Protein AF-0000000075754108 (afdb_homodimer)

Nearest PDB structures (foldseek):
  1egw-assembly1_B  TM=8.882E-01  e=2.138E-02  Homo sapiens
  7nb0-assembly2_B  TM=9.267E-01  e=3.651E-02  Arabidopsis thaliana
  5f28-assembly2_D  TM=7.816E-01  e=4.173E-02  Mus musculus
  5f28-assembly1_B  TM=7.655E-01  e=3.903E-02  Mus musculus
  1n6j-assembly1_A  TM=7.676E-01  e=5.100E-02  Homo sapiens

Sequence (246 aa):
MAPVESPIKQEQLRKRRIKQEQLRKRRNNLLRRHNDFWRLYSIKSWVVMEMPNGRLYTYYSHPDVAVPTKQEIAQRPQPAVHKSPPDYGPHESANEAIPKLPAITVLGRCNELWSTLSHYITRMAPVESPIKQEQLRKRRIKQEQLRKRRNNLLRRHNDFWRLYSIKSWVVMEMPNGRLYTYYSHPDVAVPTKQEIAQRPQPAVHKSPPDYGPHESANEAIPKLPAITVLGRCNELWSTLSHYITR

Secondary structure (DSSP, 8-state):
------HHHHHHHHHHHHHHHHHHHHHHHHHHHHHHHHHHH--EEEEEEE-TTS-EEEEESSTTSPPPPHHHHHTSSSPPEEE-GGGG-TTGGGSS------------TTHHHHHHHHHHHT-/------HHHHHHHHHHHHHHHHHHHHHHHHHHHHHHHHHHH--EEEEEEE-TTS-EEEEESSTTSPPPPHHHHHTSSSPPEEE-GGGG-SSGGGSS------------TTHHHHHHHHHHHT-

Radius of gyration: 25.97 Å; Cα contacts (8 Å, |Δi|>4): 214; chains: 2; bounding box: 55×81×64 Å

pLDDT: mean 75.97, std 25.1, range [29.39, 97.75]

Solvent-accessible surface area (backbone atoms only — not comparable to full-atom values): 14472 Å² total; per-residue (Å²): 127,79,80,76,69,52,67,66,58,50,50,53,50,50,54,51,51,51,52,48,50,50,50,50,51,51,50,51,50,53,55,47,49,50,45,46,38,28,74,74,62,53,24,42,37,36,38,42,34,33,41,76,87,61,41,34,39,36,38,27,63,49,78,87,55,77,75,78,46,74,67,58,47,68,65,40,92,53,73,53,47,80,43,41,58,82,77,57,49,85,68,70,57,59,79,69,60,67,71,65,73,73,72,79,71,78,71,69,74,58,54,64,64,51,51,55,55,53,56,61,69,74,102,126,80,77,77,68,51,68,66,58,52,50,53,50,50,54,51,51,52,53,49,50,50,50,50,51,51,51,50,50,54,54,48,48,50,46,45,39,28,75,75,59,52,25,42,38,37,37,42,33,33,40,76,86,63,41,34,40,36,38,24,63,50,77,88,55,77,75,78,45,74,66,58,47,69,65,38,93,52,73,54,47,80,43,42,59,82,77,55,51,90,65,73,62,56,80,70,61,65,70,64,73,72,73,78,69,78,70,68,73,60,54,62,66,52,49,56,54,52,56,61,70,73,101

Foldseek 3Di:
DPPPPDPVVVVVVVVVVVVVVVVVVVVVVVLVVQLVCCVPPVDWDWDWDADPVGDIDIDTNDPVDDDDDPVNQPPDPDHDDDDDPVVVPPPPVPPVCPPDPPPPPPPPPVPPVVVVVVVVVVD/DPPDPDPVVVVVVVVVVVVVVVVVVVVVVVLVVQLCCCVPPVDWDWDWDADPVGDIDIDTNDVVDDDDDPVNQPPDPDHDDDDDPVVVPPPPVPDVCPPPPPPPPPPPPVPPVVVVVVVVVVD

Structure (mmCIF, N/CA/C/O backbone):
data_AF-0000000075754108-model_v1
#
loop_
_entity.id
_entity.type
_entity.pdbx_description
1 polymer 'Pc13g00260 protein'
#
loop_
_atom_site.group_PDB
_atom_site.id
_atom_site.type_symbol
_atom_site.label_atom_id
_atom_site.label_alt_id
_atom_site.label_comp_id
_atom_site.label_asym_id
_atom_site.label_entity_id
_atom_site.label_seq_id
_atom_site.pdbx_PDB_ins_code
_atom_site.Cartn_x
_atom_site.Cartn_y
_atom_site.Cartn_z
_atom_site.occupancy
_atom_site.B_iso_or_equiv
_atom_site.auth_seq_id
_atom_site.auth_comp_id
_atom_site.auth_asym_id
_atom_site.auth_atom_id
_atom_site.pdbx_PDB_model_num
ATOM 1 N N . MET A 1 1 ? -4.508 33.562 32.969 1 50.34 1 MET A N 1
ATOM 2 C CA . MET A 1 1 ? -5.629 32.875 32.344 1 50.34 1 MET A CA 1
ATOM 3 C C . MET A 1 1 ? -5.367 32.625 30.844 1 50.34 1 MET A C 1
ATOM 5 O O . MET A 1 1 ? -5.078 33.562 30.109 1 50.34 1 MET A O 1
ATOM 9 N N . ALA A 1 2 ? -4.934 31.406 30.422 1 64.19 2 ALA A N 1
ATOM 10 C CA . ALA A 1 2 ? -4.586 31.219 29.016 1 64.19 2 ALA A CA 1
ATOM 11 C C . ALA A 1 2 ? -5.707 31.703 28.109 1 64.19 2 ALA A C 1
ATOM 13 O O . ALA A 1 2 ? -6.887 31.609 28.453 1 64.19 2 ALA A O 1
ATOM 14 N N . PRO A 1 3 ? -5.504 32.656 27.312 1 64.56 3 PRO A N 1
ATOM 15 C CA . PRO A 1 3 ? -6.578 33.219 26.5 1 64.56 3 PRO A CA 1
ATOM 16 C C . PRO A 1 3 ? -7.438 32.125 25.844 1 64.56 3 PRO A C 1
ATOM 18 O O . PRO A 1 3 ? -6.918 31.094 25.406 1 64.56 3 PRO A O 1
ATOM 21 N N . VAL A 1 4 ? -8.664 32.062 26.312 1 70.88 4 VAL A N 1
ATOM 22 C CA . VAL A 1 4 ? -9.688 31.156 25.797 1 70.88 4 VAL A CA 1
ATOM 23 C C . VAL A 1 4 ? -9.805 31.312 24.281 1 70.88 4 VAL A C 1
ATOM 25 O O . VAL A 1 4 ? -10.039 32.406 23.781 1 70.88 4 VAL A O 1
ATOM 28 N N . GLU A 1 5 ? -9.188 30.562 23.484 1 76.5 5 GLU A N 1
ATOM 29 C CA . GLU A 1 5 ? -9.289 30.594 22.031 1 76.5 5 GLU A CA 1
ATOM 30 C C . GLU A 1 5 ? -10.734 30.766 21.578 1 76.5 5 GLU A C 1
ATOM 32 O O . GLU A 1 5 ? -11.664 30.281 22.234 1 76.5 5 GLU A O 1
ATOM 37 N N . SER A 1 6 ? -10.914 31.672 20.766 1 87.31 6 SER A N 1
ATOM 38 C CA . SER A 1 6 ? -12.242 31.891 20.219 1 87.31 6 SER A CA 1
ATOM 39 C C . SER A 1 6 ? -12.891 30.578 19.797 1 87.31 6 SER A C 1
ATOM 41 O O . SER A 1 6 ? -12.195 29.609 19.469 1 87.31 6 SER A O 1
ATOM 43 N N . PRO A 1 7 ? -14.102 30.438 19.953 1 88.5 7 PRO A N 1
ATOM 44 C CA . PRO A 1 7 ? -14.836 29.234 19.547 1 88.5 7 PRO A CA 1
ATOM 45 C C . PRO A 1 7 ? -14.547 28.828 18.109 1 88.5 7 PRO A C 1
ATOM 47 O O . PRO A 1 7 ? -14.469 27.625 17.812 1 88.5 7 PRO A O 1
ATOM 50 N N . ILE A 1 8 ? -14.43 29.859 17.266 1 89.75 8 ILE A N 1
ATOM 51 C CA . ILE A 1 8 ? -14.148 29.578 15.859 1 89.75 8 ILE A CA 1
ATOM 52 C C . ILE A 1 8 ? -12.789 28.891 15.734 1 89.75 8 ILE A C 1
ATOM 54 O O . ILE A 1 8 ? -12.656 27.906 15 1 89.75 8 ILE A O 1
ATOM 58 N N . LYS A 1 9 ? -11.859 29.422 16.375 1 89 9 LYS A N 1
ATOM 59 C CA . LYS A 1 9 ? -10.523 28.844 16.328 1 89 9 LYS A CA 1
ATOM 60 C C . LYS A 1 9 ? -10.516 27.422 16.891 1 89 9 LYS A C 1
ATOM 62 O O . LYS A 1 9 ? -9.852 26.531 16.359 1 89 9 LYS A O 1
ATOM 67 N N . GLN A 1 10 ? -11.281 27.219 17.953 1 90.19 10 GLN A N 1
ATOM 68 C CA . GLN A 1 10 ? -11.383 25.906 18.562 1 90.19 10 GLN A CA 1
ATOM 69 C C . GLN A 1 10 ? -11.969 24.875 17.594 1 90.19 10 GLN A C 1
ATOM 71 O O . GLN A 1 10 ? -11.492 23.75 17.516 1 90.19 10 GLN A O 1
ATOM 76 N N . GLU A 1 11 ? -12.945 25.359 16.891 1 91.25 11 GLU A N 1
ATOM 77 C CA . GLU A 1 11 ? -13.594 24.484 15.922 1 91.25 11 GLU A CA 1
ATOM 78 C C . GLU A 1 11 ? -12.648 24.141 14.773 1 91.25 11 GLU A C 1
ATOM 80 O O . GLU A 1 11 ? -12.609 22.984 14.32 1 91.25 11 GLU A O 1
ATOM 85 N N . GLN A 1 12 ? -11.867 25.062 14.336 1 89.88 12 GLN A N 1
ATOM 86 C CA . GLN A 1 12 ? -10.891 24.828 13.281 1 89.88 12 GLN A CA 1
ATOM 87 C C . GLN A 1 12 ? -9.844 23.812 13.719 1 89.88 12 GLN A C 1
ATOM 89 O O . GLN A 1 12 ? -9.469 22.922 12.938 1 89.88 12 GLN A O 1
ATOM 94 N N . LEU A 1 13 ? -9.539 23.922 14.922 1 90 13 LEU A N 1
ATOM 95 C CA . LEU A 1 13 ? -8.547 23 15.461 1 90 13 LEU A CA 1
ATOM 96 C C . LEU A 1 13 ? -9.109 21.578 15.562 1 90 13 LEU A C 1
ATOM 98 O O . LEU A 1 13 ? -8.414 20.609 15.273 1 90 13 LEU A O 1
ATOM 102 N N . ARG A 1 14 ? -10.258 21.547 15.938 1 91.25 14 ARG A N 1
ATOM 103 C CA . ARG A 1 14 ? -10.914 20.25 16.047 1 91.25 14 ARG A CA 1
ATOM 104 C C . ARG A 1 14 ? -11.016 19.562 14.695 1 91.25 14 ARG A C 1
ATOM 106 O O . ARG A 1 14 ? -10.711 18.375 14.578 1 91.25 14 ARG A O 1
ATOM 113 N N . LYS A 1 15 ? -11.43 20.25 13.703 1 91.06 15 LYS A N 1
ATOM 114 C CA . LYS A 1 15 ? -11.555 19.703 12.352 1 91.06 15 LYS A CA 1
ATOM 115 C C . LYS A 1 15 ? -10.203 19.219 11.828 1 91.06 15 LYS A C 1
ATOM 117 O O . LYS A 1 15 ? -10.117 18.172 11.203 1 91.06 15 LYS A O 1
ATOM 122 N N . ARG A 1 16 ? -9.273 20 12.109 1 89.69 16 ARG A N 1
ATOM 123 C CA . ARG A 1 16 ? -7.922 19.625 11.695 1 89.69 16 ARG A CA 1
ATOM 124 C C . ARG A 1 16 ? -7.488 18.328 12.367 1 89.69 16 ARG A C 1
ATOM 126 O O . ARG A 1 16 ? -6.891 17.453 11.727 1 89.69 16 ARG A O 1
ATOM 133 N N . ARG A 1 17 ? -7.793 18.172 13.57 1 91.25 17 ARG A N 1
ATOM 134 C CA . ARG A 1 17 ? -7.43 16.969 14.312 1 91.25 17 ARG A CA 1
ATOM 135 C C . ARG A 1 17 ? -8.148 15.742 13.758 1 91.25 17 ARG A C 1
ATOM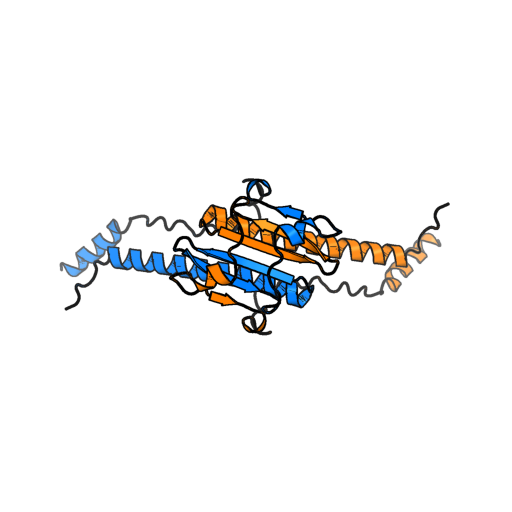 137 O O . ARG A 1 17 ? -7.555 14.672 13.625 1 91.25 17 ARG A O 1
ATOM 144 N N . ILE A 1 18 ? -9.328 15.93 13.398 1 90.69 18 ILE A N 1
ATOM 145 C CA . ILE A 1 18 ? -10.125 14.836 12.852 1 90.69 18 ILE A CA 1
ATOM 146 C C . ILE A 1 18 ? -9.523 14.383 11.523 1 90.69 18 ILE A C 1
ATOM 148 O O . ILE A 1 18 ? -9.359 13.18 11.289 1 90.69 18 ILE A O 1
ATOM 152 N N . LYS A 1 19 ? -9.18 15.328 10.719 1 89.38 19 LYS A N 1
ATOM 153 C CA . LYS A 1 19 ? -8.609 15.008 9.414 1 89.38 19 LYS A CA 1
ATOM 154 C C . LYS A 1 19 ? -7.273 14.281 9.562 1 89.38 19 LYS A C 1
ATOM 156 O O . LYS A 1 19 ? -7 13.32 8.836 1 89.38 19 LYS A O 1
ATOM 161 N N . GLN A 1 20 ? -6.582 14.688 10.453 1 90.88 20 GLN A N 1
ATOM 162 C CA . GLN A 1 20 ? -5.281 14.078 10.695 1 90.88 20 GLN A CA 1
ATOM 163 C C . GLN A 1 20 ? -5.434 12.641 11.188 1 90.88 20 GLN A C 1
ATOM 165 O O . GLN A 1 20 ? -4.688 11.75 10.766 1 90.88 20 GLN A O 1
ATOM 170 N N . GLU A 1 21 ? -6.391 12.492 12.023 1 92.88 21 GLU A N 1
ATOM 171 C CA . GLU A 1 21 ? -6.641 11.148 12.547 1 92.88 21 GLU A CA 1
ATOM 172 C C . GLU A 1 21 ? -7.121 10.211 11.445 1 92.88 21 GLU A C 1
ATOM 174 O O . GLU A 1 21 ? -6.727 9.039 11.398 1 92.88 21 GLU A O 1
ATOM 179 N N . GLN A 1 22 ? -7.902 10.719 10.594 1 92.31 22 GLN A N 1
ATOM 180 C CA . GLN A 1 22 ? -8.375 9.914 9.477 1 92.31 22 GLN A CA 1
ATOM 181 C C . GLN A 1 22 ? -7.227 9.516 8.555 1 92.31 22 GLN A C 1
ATOM 183 O O . GLN A 1 22 ? -7.152 8.367 8.117 1 92.31 22 GLN A O 1
ATOM 188 N N . LEU A 1 23 ? -6.402 10.453 8.297 1 94.25 23 LEU A N 1
ATOM 189 C CA . LEU A 1 23 ? -5.25 10.164 7.453 1 94.25 23 LEU A CA 1
ATOM 190 C C . LEU A 1 23 ? -4.336 9.133 8.102 1 94.25 23 LEU A C 1
ATOM 192 O O . LEU A 1 23 ? -3.824 8.242 7.434 1 94.25 23 LEU A O 1
ATOM 196 N N . ARG A 1 24 ? -4.207 9.258 9.383 1 93.75 24 ARG A N 1
ATOM 197 C CA . ARG A 1 24 ? -3.396 8.305 10.125 1 93.75 24 ARG A CA 1
ATOM 198 C C . ARG A 1 24 ? -3.971 6.895 10.016 1 93.75 24 ARG A C 1
ATOM 200 O O . ARG A 1 24 ? -3.232 5.934 9.797 1 93.75 24 ARG A O 1
ATOM 207 N N . LYS A 1 25 ? -5.219 6.824 10.148 1 94 25 LYS A N 1
ATOM 208 C CA . LYS A 1 25 ? -5.887 5.531 10.055 1 94 25 LYS A CA 1
ATOM 209 C C . LYS A 1 25 ? -5.75 4.941 8.656 1 94 25 LYS A C 1
ATOM 211 O O . LYS A 1 25 ? -5.477 3.748 8.5 1 94 25 LYS A O 1
ATOM 216 N N . ARG A 1 26 ? -5.883 5.781 7.68 1 94.5 26 ARG A N 1
ATOM 217 C CA . ARG A 1 26 ? -5.762 5.336 6.297 1 94.5 26 ARG A CA 1
ATOM 218 C C . ARG A 1 26 ? -4.348 4.844 6.004 1 94.5 26 ARG A C 1
ATOM 220 O O . ARG A 1 26 ? -4.168 3.814 5.344 1 94.5 26 ARG A O 1
ATOM 227 N N . ARG A 1 27 ? -3.428 5.543 6.453 1 95.75 27 ARG A N 1
ATOM 228 C CA . ARG A 1 27 ? -2.033 5.148 6.27 1 95.75 27 ARG A CA 1
ATOM 229 C C . ARG A 1 27 ? -1.751 3.812 6.941 1 95.75 27 ARG A C 1
ATOM 231 O O . ARG A 1 27 ? -1.146 2.922 6.34 1 95.75 27 ARG A O 1
ATOM 238 N N . ASN A 1 28 ? -2.205 3.682 8.172 1 94.44 28 ASN A N 1
ATOM 239 C CA . ASN A 1 28 ? -1.994 2.436 8.898 1 94.44 28 ASN A CA 1
ATOM 240 C C . ASN A 1 28 ? -2.633 1.25 8.18 1 94.44 28 ASN A C 1
ATOM 242 O O . ASN A 1 28 ? -2.055 0.163 8.133 1 94.44 28 ASN A O 1
ATOM 246 N N . ASN A 1 29 ? -3.812 1.537 7.664 1 94.31 29 ASN A N 1
ATOM 247 C CA . ASN A 1 29 ? -4.492 0.479 6.922 1 94.31 29 ASN A CA 1
ATOM 248 C C . ASN A 1 29 ? -3.713 0.083 5.672 1 94.31 29 ASN A C 1
ATOM 250 O O . ASN A 1 29 ? -3.627 -1.1 5.336 1 94.31 29 ASN A O 1
ATOM 254 N N . LEU A 1 30 ? -3.203 1.028 5.035 1 97.19 30 LEU A N 1
ATOM 255 C CA . LEU A 1 30 ? -2.404 0.771 3.844 1 97.19 30 LEU A CA 1
ATOM 256 C C . LEU A 1 30 ? -1.206 -0.114 4.172 1 97.19 30 LEU A C 1
ATOM 258 O O . LEU A 1 30 ? -0.962 -1.113 3.492 1 97.19 30 LEU A O 1
ATOM 262 N N . LEU A 1 31 ? -0.493 0.217 5.211 1 97.38 31 LEU A N 1
ATOM 263 C CA . LEU A 1 31 ? 0.688 -0.546 5.598 1 97.38 31 LEU A CA 1
ATOM 264 C C . LEU A 1 31 ? 0.298 -1.933 6.098 1 97.38 31 LEU A C 1
ATOM 266 O O . LEU A 1 31 ? 1.017 -2.906 5.863 1 97.38 31 LEU A O 1
ATOM 270 N N . ARG A 1 32 ? -0.842 -1.97 6.758 1 96.19 32 ARG A N 1
ATOM 271 C CA . ARG A 1 32 ? -1.353 -3.27 7.176 1 96.19 32 ARG A CA 1
ATOM 272 C C . ARG A 1 32 ? -1.605 -4.172 5.973 1 96.19 32 ARG A C 1
ATOM 274 O O . ARG A 1 32 ? -1.368 -5.383 6.039 1 96.19 32 ARG A O 1
ATOM 281 N N . ARG A 1 33 ? -2.066 -3.619 4.918 1 96.44 33 ARG A N 1
ATOM 282 C CA . ARG A 1 33 ? -2.324 -4.406 3.717 1 96.44 33 ARG A CA 1
ATOM 283 C C . ARG A 1 33 ? -1.03 -4.988 3.154 1 96.44 33 ARG A C 1
ATOM 285 O O . ARG A 1 33 ? -1.011 -6.125 2.676 1 96.44 33 ARG A O 1
ATOM 292 N N . HIS A 1 34 ? -0.018 -4.234 3.219 1 97.75 34 HIS A N 1
ATOM 293 C CA . HIS A 1 34 ? 1.276 -4.793 2.846 1 97.75 34 HIS A CA 1
ATOM 294 C C . HIS A 1 34 ? 1.635 -5.984 3.729 1 97.75 34 HIS A C 1
ATOM 296 O O . HIS A 1 34 ? 2.156 -6.988 3.24 1 97.75 34 HIS A O 1
ATOM 302 N N . ASN A 1 35 ? 1.361 -5.816 5.012 1 96.25 35 ASN A N 1
ATOM 303 C CA . ASN A 1 35 ? 1.633 -6.922 5.922 1 96.25 35 ASN A CA 1
ATOM 304 C C . ASN A 1 35 ? 0.791 -8.148 5.586 1 96.25 35 ASN A C 1
ATOM 306 O O . ASN A 1 35 ? 1.259 -9.281 5.711 1 96.25 35 ASN A O 1
ATOM 310 N N . ASP A 1 36 ? -0.416 -7.938 5.172 1 94.44 36 ASP A N 1
ATOM 311 C CA . ASP A 1 36 ? -1.277 -9.039 4.746 1 94.44 36 ASP A CA 1
ATOM 312 C C . ASP A 1 36 ? -0.691 -9.758 3.533 1 94.44 36 ASP A C 1
ATOM 314 O O . ASP A 1 36 ? -0.734 -10.984 3.455 1 94.44 36 ASP A O 1
ATOM 318 N N . PHE A 1 37 ? -0.208 -9.023 2.627 1 96.12 37 PHE A N 1
ATOM 319 C CA . PHE A 1 37 ? 0.431 -9.617 1.461 1 96.12 37 PHE A CA 1
ATOM 320 C C . PHE A 1 37 ? 1.606 -10.492 1.877 1 96.12 37 PHE A C 1
ATOM 322 O O . PHE A 1 37 ? 1.817 -11.57 1.311 1 96.12 37 PHE A O 1
ATOM 329 N N . TRP A 1 38 ? 2.338 -10.016 2.791 1 95.06 38 TRP A N 1
ATOM 330 C CA . TRP A 1 38 ? 3.455 -10.789 3.316 1 95.06 38 TRP A CA 1
ATOM 331 C C . TRP A 1 38 ? 2.963 -12.062 4 1 95.06 38 TRP A C 1
ATOM 333 O O . TRP A 1 38 ? 3.391 -13.164 3.652 1 95.06 38 TRP A O 1
ATOM 343 N N . ARG A 1 39 ? 2.053 -11.945 4.855 1 92.19 39 ARG A N 1
ATOM 344 C CA . ARG A 1 39 ? 1.597 -13.047 5.699 1 92.19 39 ARG A CA 1
ATOM 345 C C . ARG A 1 39 ? 0.854 -14.094 4.879 1 92.19 39 ARG A C 1
ATOM 347 O O . ARG A 1 39 ? 1.026 -15.297 5.098 1 92.19 39 ARG A O 1
ATOM 354 N N . LEU A 1 40 ? 0.069 -13.602 3.967 1 91.19 40 LEU A N 1
ATOM 355 C CA . LEU A 1 40 ? -0.847 -14.508 3.273 1 91.19 40 LEU A CA 1
ATOM 356 C C . LEU A 1 40 ? -0.211 -15.055 1.999 1 91.19 40 LEU A C 1
ATOM 358 O O . LEU A 1 40 ? -0.516 -16.172 1.579 1 91.19 40 LEU A O 1
ATOM 362 N N . TYR A 1 41 ? 0.71 -14.305 1.398 1 93.5 41 TYR A N 1
ATOM 363 C CA . TYR A 1 41 ? 1.157 -14.68 0.063 1 93.5 41 TYR A CA 1
ATOM 364 C C . TYR A 1 41 ? 2.68 -14.688 -0.021 1 93.5 41 TYR A C 1
ATOM 366 O O . TYR A 1 41 ? 3.246 -14.914 -1.093 1 93.5 41 TYR A O 1
ATOM 374 N N . SER A 1 42 ? 3.295 -14.391 1.042 1 94.19 42 SER A N 1
ATOM 375 C CA . SER A 1 42 ? 4.754 -14.352 1.081 1 94.19 42 SER A CA 1
ATOM 376 C C . SER A 1 42 ? 5.309 -13.336 0.094 1 94.19 42 SER A C 1
ATOM 378 O O . SER A 1 42 ? 6.344 -13.57 -0.533 1 94.19 42 SER A O 1
ATOM 380 N N . ILE A 1 43 ? 4.602 -12.336 -0.103 1 95.88 43 ILE A N 1
ATOM 381 C CA . ILE A 1 43 ? 5.062 -11.227 -0.931 1 95.88 43 ILE A CA 1
ATOM 382 C C . ILE A 1 43 ? 5.824 -10.227 -0.069 1 95.88 43 ILE A C 1
ATOM 384 O O . ILE A 1 43 ? 5.258 -9.633 0.853 1 95.88 43 ILE A O 1
ATOM 388 N N . LYS A 1 44 ? 7.074 -10.039 -0.352 1 95.81 44 LYS A N 1
ATOM 389 C CA . LYS A 1 44 ? 7.871 -9.062 0.378 1 95.81 44 LYS A CA 1
ATOM 390 C C . LYS A 1 44 ? 7.559 -7.641 -0.084 1 95.81 44 LYS A C 1
ATOM 392 O O . LYS A 1 44 ? 7.32 -7.41 -1.271 1 95.81 44 LYS A O 1
ATOM 397 N N . SER A 1 45 ? 7.559 -6.797 0.851 1 97.19 45 SER A N 1
ATOM 398 C CA . SER A 1 45 ? 7.309 -5.402 0.509 1 97.19 45 SER A CA 1
ATOM 399 C C . SER A 1 45 ? 8.281 -4.473 1.233 1 97.19 45 SER A C 1
ATOM 401 O O . SER A 1 45 ? 8.609 -4.695 2.402 1 97.19 45 SER A O 1
ATOM 403 N N . TRP A 1 46 ? 8.781 -3.52 0.551 1 96.69 46 TRP A N 1
ATOM 404 C CA . TRP A 1 46 ? 9.492 -2.355 1.067 1 96.69 46 TRP A CA 1
ATOM 405 C C . TRP A 1 46 ? 8.75 -1.068 0.723 1 96.69 46 TRP A C 1
ATOM 407 O O . TRP A 1 46 ? 8.555 -0.754 -0.453 1 96.69 46 TRP A O 1
ATOM 417 N N . VAL A 1 47 ? 8.344 -0.361 1.753 1 97.62 47 VAL A N 1
ATOM 418 C CA . VAL A 1 47 ? 7.547 0.844 1.545 1 97.62 47 VAL A CA 1
ATOM 419 C C . VAL A 1 47 ? 8.188 2.02 2.277 1 97.62 47 VAL A C 1
ATOM 421 O O . VAL A 1 47 ? 8.57 1.9 3.443 1 97.62 47 VAL A O 1
ATOM 424 N N . VAL A 1 48 ? 8.406 3.084 1.604 1 96.62 48 VAL A N 1
ATOM 425 C CA . VAL A 1 48 ? 8.758 4.371 2.19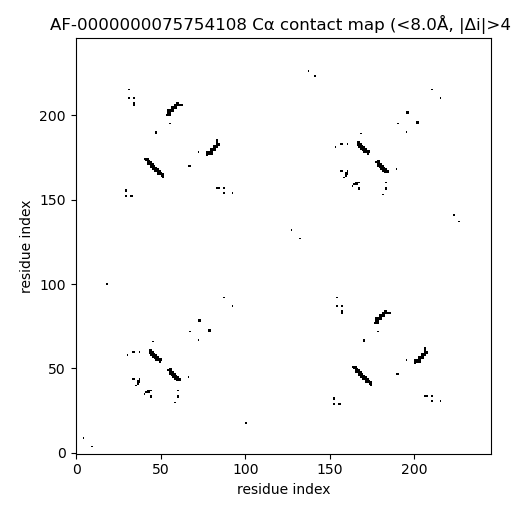7 1 96.62 48 VAL A CA 1
ATOM 426 C C . VAL A 1 48 ? 7.727 5.422 1.801 1 96.62 48 VAL A C 1
ATOM 428 O O . VAL A 1 48 ? 7.418 5.586 0.617 1 96.62 48 VAL A O 1
ATOM 431 N N . MET A 1 49 ? 7.125 6.012 2.738 1 97.31 49 MET A N 1
ATOM 432 C CA . MET A 1 49 ? 6.184 7.102 2.525 1 97.31 49 MET A CA 1
ATOM 433 C C . MET A 1 49 ? 6.688 8.391 3.164 1 97.31 49 MET A C 1
ATOM 435 O O . MET A 1 49 ? 7.16 8.383 4.305 1 97.31 49 MET A O 1
ATOM 439 N N . GLU A 1 50 ? 6.625 9.445 2.457 1 96.06 50 GLU A N 1
ATOM 440 C CA . GLU A 1 50 ? 7.023 10.75 2.969 1 96.06 50 GLU A CA 1
ATOM 441 C C . GLU A 1 50 ? 5.828 11.703 3.037 1 96.06 50 GLU A C 1
ATOM 443 O O . GLU A 1 50 ? 5.238 12.039 2.01 1 96.06 50 GLU A O 1
ATOM 448 N N . MET A 1 51 ? 5.523 12.047 4.262 1 94.94 51 MET A N 1
ATOM 449 C CA . MET A 1 51 ? 4.438 13 4.484 1 94.94 51 MET A CA 1
ATOM 450 C C . MET A 1 51 ? 4.832 14.391 4 1 94.94 51 MET A C 1
ATOM 452 O O . MET A 1 51 ? 6.016 14.688 3.842 1 94.94 51 MET A O 1
ATOM 456 N N . PRO A 1 52 ? 3.811 15.258 3.811 1 91.5 52 PRO A N 1
ATOM 457 C CA . PRO A 1 52 ? 4.121 16.609 3.371 1 91.5 52 PRO A CA 1
ATOM 458 C C . PRO A 1 52 ? 5.027 17.359 4.352 1 91.5 52 PRO A C 1
ATOM 460 O O . PRO A 1 52 ? 5.801 18.234 3.945 1 91.5 52 PRO A O 1
ATOM 463 N N . ASN A 1 53 ? 4.926 17.031 5.598 1 88.94 53 ASN A N 1
ATOM 464 C CA . ASN A 1 53 ? 5.75 17.703 6.594 1 88.94 53 ASN A CA 1
ATOM 465 C C . ASN A 1 53 ? 7.152 17.094 6.66 1 88.94 53 ASN A C 1
ATOM 467 O O . ASN A 1 53 ? 7.953 17.469 7.52 1 88.94 53 ASN A O 1
ATOM 471 N N . GLY A 1 54 ? 7.402 16.109 5.84 1 91 54 GLY A N 1
ATOM 472 C CA . GLY A 1 54 ? 8.75 15.57 5.746 1 91 54 GLY A CA 1
ATOM 473 C C . GLY A 1 54 ? 8.938 14.305 6.559 1 91 54 GLY A C 1
ATOM 474 O O . GLY A 1 54 ? 9.945 13.609 6.41 1 91 54 GLY A O 1
ATOM 475 N N . ARG A 1 55 ? 8.016 13.992 7.426 1 93.38 55 ARG A N 1
ATOM 476 C CA . ARG A 1 55 ? 8.141 12.781 8.227 1 93.38 55 ARG A CA 1
ATOM 477 C C . ARG A 1 55 ? 8.047 11.531 7.352 1 93.38 55 ARG A C 1
ATOM 479 O O . ARG A 1 55 ? 7.219 11.461 6.441 1 93.38 55 ARG A O 1
ATOM 486 N N . LEU A 1 56 ? 8.914 10.602 7.727 1 96.25 56 LEU A N 1
ATOM 487 C CA . LEU A 1 56 ? 8.953 9.375 6.938 1 96.25 56 LEU A CA 1
ATOM 488 C C . LEU A 1 56 ? 8.305 8.219 7.691 1 96.25 56 LEU A C 1
ATOM 490 O O . LEU A 1 56 ? 8.469 8.094 8.906 1 96.25 56 LEU A O 1
ATOM 494 N N . TYR A 1 57 ? 7.527 7.43 7.008 1 96.88 57 TYR A N 1
ATOM 495 C CA . TYR A 1 57 ? 7.02 6.141 7.457 1 96.88 57 TYR A CA 1
ATOM 496 C C . TYR A 1 57 ? 7.547 5.012 6.578 1 96.88 57 TYR A C 1
ATOM 498 O O . 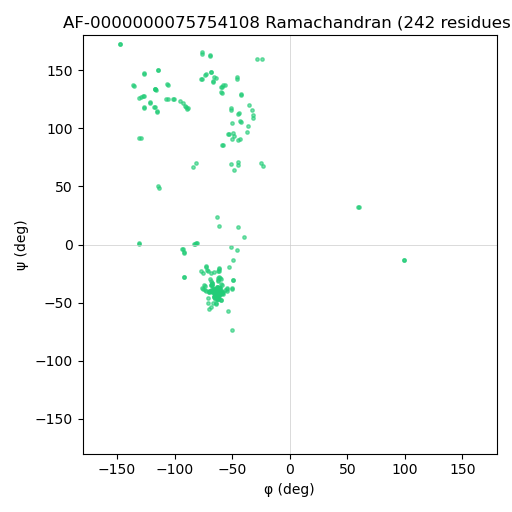TYR A 1 57 ? 7.57 5.129 5.352 1 96.88 57 TYR A O 1
ATOM 506 N N . THR A 1 58 ? 8.016 3.963 7.203 1 96.44 58 THR A N 1
ATOM 507 C CA . THR A 1 58 ? 8.492 2.826 6.426 1 96.44 58 THR A CA 1
ATOM 508 C C . THR A 1 58 ? 7.809 1.537 6.871 1 96.44 58 THR A C 1
ATOM 510 O O . THR A 1 58 ? 7.371 1.426 8.016 1 96.44 58 THR A O 1
ATOM 513 N N . TYR A 1 59 ? 7.633 0.679 5.961 1 97.19 59 TYR A N 1
ATOM 514 C CA . TYR A 1 59 ? 7.273 -0.708 6.238 1 97.19 59 TYR A CA 1
ATOM 515 C C . TYR A 1 59 ? 8.18 -1.667 5.477 1 97.19 59 TYR A C 1
ATOM 517 O O . TYR A 1 59 ? 8.328 -1.558 4.258 1 97.19 59 TYR A O 1
ATOM 525 N N . TYR A 1 60 ? 8.781 -2.586 6.227 1 95.88 60 TYR A N 1
ATOM 526 C CA . TYR A 1 60 ? 9.586 -3.648 5.648 1 95.88 60 TYR A CA 1
ATOM 527 C C . TYR A 1 60 ? 9.125 -5.016 6.133 1 95.88 60 TYR A C 1
ATOM 529 O O . TYR A 1 60 ? 9.156 -5.301 7.332 1 95.88 60 TYR A O 1
ATOM 537 N N . SER A 1 61 ? 8.695 -5.816 5.211 1 94.69 61 SER A N 1
ATOM 538 C CA . SER A 1 61 ? 8.289 -7.168 5.586 1 94.69 61 SER A CA 1
ATOM 539 C C . SER A 1 61 ? 9.453 -7.957 6.176 1 94.69 61 SER A C 1
ATOM 541 O O . SER A 1 61 ? 9.242 -8.875 6.969 1 94.69 61 SER A O 1
ATOM 543 N N . HIS A 1 62 ? 10.664 -7.613 5.754 1 90 62 HIS A N 1
ATOM 544 C CA . HIS A 1 62 ? 11.914 -8.156 6.277 1 90 62 HIS A CA 1
ATOM 545 C C . HIS A 1 62 ? 12.898 -7.043 6.617 1 90 62 HIS A C 1
ATOM 547 O O . HIS A 1 62 ? 13.711 -6.648 5.777 1 90 62 HIS A O 1
ATOM 553 N N . PRO A 1 63 ? 12.836 -6.633 7.82 1 84.81 63 PRO A N 1
ATOM 554 C CA . PRO A 1 63 ? 13.586 -5.434 8.195 1 84.81 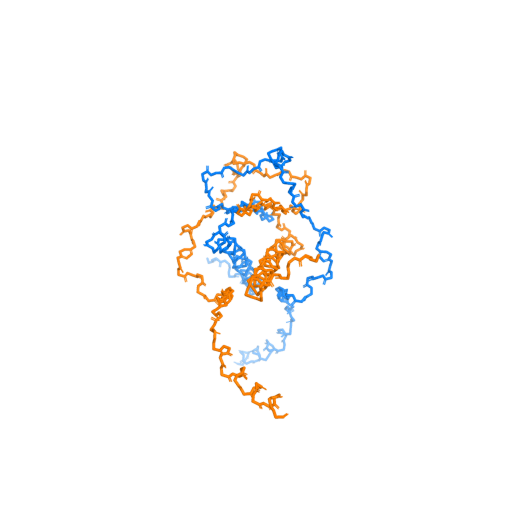63 PRO A CA 1
ATOM 555 C C . PRO A 1 63 ? 15.094 -5.602 8 1 84.81 63 PRO A C 1
ATOM 557 O O . PRO A 1 63 ? 15.82 -4.609 7.883 1 84.81 63 PRO A O 1
ATOM 560 N N . ASP A 1 64 ? 15.586 -6.77 7.938 1 84.94 64 ASP A N 1
ATOM 561 C CA . ASP A 1 64 ? 17.031 -6.988 7.844 1 84.94 64 ASP A CA 1
ATOM 562 C C . ASP A 1 64 ? 17.484 -7.082 6.387 1 84.94 64 ASP A C 1
ATOM 564 O O . ASP A 1 64 ? 18.672 -7.215 6.105 1 84.94 64 ASP A O 1
ATOM 568 N N . VAL A 1 65 ? 16.547 -7.109 5.535 1 85.31 65 VAL A N 1
ATOM 569 C CA . VAL A 1 65 ? 16.859 -7.172 4.109 1 85.31 65 VAL A CA 1
ATOM 570 C C . VAL A 1 65 ? 16.734 -5.781 3.494 1 85.31 65 VAL A C 1
ATOM 572 O O . VAL A 1 65 ? 15.703 -5.121 3.641 1 85.31 65 VAL A O 1
ATOM 575 N N . ALA A 1 66 ? 17.766 -5.34 2.869 1 83.69 66 ALA A N 1
ATOM 576 C CA . ALA A 1 66 ? 17.797 -4.004 2.273 1 83.69 66 ALA A CA 1
ATOM 577 C C . ALA A 1 66 ? 16.844 -3.916 1.085 1 83.69 66 ALA A C 1
ATOM 579 O O . ALA A 1 66 ? 16.594 -4.914 0.401 1 83.69 66 ALA A O 1
ATOM 580 N N . VAL A 1 67 ? 16.281 -2.719 0.876 1 86.94 67 VAL A N 1
ATOM 581 C CA . VAL A 1 67 ? 15.5 -2.453 -0.324 1 86.94 67 VAL A CA 1
ATOM 582 C C . VAL A 1 67 ? 16.359 -2.664 -1.564 1 86.94 67 VAL A C 1
ATOM 584 O O . VAL A 1 67 ? 17.5 -2.205 -1.617 1 86.94 67 VAL A O 1
ATOM 587 N N . PRO A 1 68 ? 15.859 -3.393 -2.467 1 87.69 68 PRO A N 1
ATOM 588 C CA . PRO A 1 68 ? 16.641 -3.508 -3.701 1 87.69 68 PRO A CA 1
ATOM 589 C C . PRO A 1 68 ? 16.891 -2.158 -4.371 1 87.69 68 PRO A C 1
ATOM 591 O O . PRO A 1 68 ? 15.977 -1.33 -4.453 1 87.69 68 PRO A O 1
ATOM 594 N N . THR A 1 69 ? 18.125 -1.968 -4.797 1 85.38 69 THR A N 1
ATOM 595 C CA . THR A 1 69 ? 18.469 -0.743 -5.508 1 85.38 69 THR A CA 1
ATOM 596 C C . THR A 1 69 ? 17.953 -0.788 -6.945 1 85.38 69 THR A C 1
ATOM 598 O O . THR A 1 69 ? 17.562 -1.848 -7.434 1 85.38 69 THR A O 1
ATOM 601 N N . LYS A 1 70 ? 17.922 0.429 -7.555 1 86.5 70 LYS A N 1
ATOM 602 C CA . LYS A 1 70 ? 17.516 0.49 -8.953 1 86.5 70 LYS A CA 1
ATOM 603 C C . LYS A 1 70 ? 18.359 -0.442 -9.812 1 86.5 70 LYS A C 1
ATOM 605 O O . LYS A 1 70 ? 17.844 -1.099 -10.719 1 86.5 70 LYS A O 1
ATOM 610 N N . GLN A 1 71 ? 19.625 -0.484 -9.523 1 87.5 71 GLN A N 1
ATOM 611 C CA . GLN A 1 71 ? 20.547 -1.33 -10.281 1 87.5 71 GLN A CA 1
ATOM 612 C C . GLN A 1 71 ? 20.234 -2.809 -10.078 1 87.5 71 GLN A C 1
ATOM 614 O O . GLN A 1 71 ? 20.203 -3.584 -11.031 1 87.5 71 GLN A O 1
ATOM 619 N N . GLU A 1 72 ? 20 -3.197 -8.805 1 88.81 72 GLU A N 1
ATOM 620 C CA . GLU A 1 72 ? 19.656 -4.582 -8.5 1 88.81 72 GLU A CA 1
ATOM 621 C C . GLU A 1 72 ? 18.359 -5 -9.18 1 88.81 72 GLU A C 1
ATOM 623 O O . GLU A 1 72 ? 18.25 -6.129 -9.672 1 88.81 72 GLU A O 1
ATOM 628 N N . ILE A 1 73 ? 17.438 -4.051 -9.227 1 91.62 73 ILE A N 1
ATOM 629 C CA . ILE A 1 73 ? 16.141 -4.305 -9.852 1 91.62 73 ILE A CA 1
ATOM 630 C C . ILE A 1 73 ? 16.312 -4.52 -11.352 1 91.62 73 ILE A C 1
ATOM 632 O O . ILE A 1 73 ? 15.734 -5.441 -11.93 1 91.62 73 ILE A O 1
ATOM 636 N N . ALA A 1 74 ? 17.156 -3.738 -11.914 1 90.88 74 ALA A N 1
ATOM 637 C CA . ALA A 1 74 ? 17.375 -3.797 -13.352 1 90.88 74 ALA A CA 1
ATOM 638 C C . ALA A 1 74 ? 18.109 -5.078 -13.742 1 90.88 74 ALA A C 1
ATOM 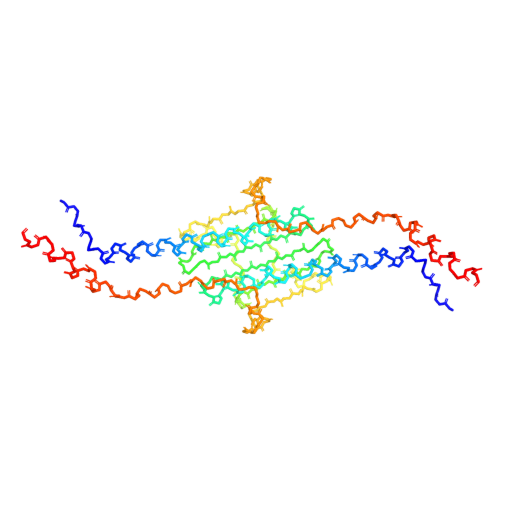640 O O . ALA A 1 74 ? 18.016 -5.531 -14.883 1 90.88 74 ALA A O 1
ATOM 641 N N . GLN A 1 75 ? 18.828 -5.691 -12.852 1 91.44 75 GLN A N 1
ATOM 642 C CA . GLN A 1 75 ? 19.656 -6.844 -13.148 1 91.44 75 GLN A CA 1
ATOM 643 C C . GLN A 1 75 ? 18.906 -8.148 -12.914 1 91.44 75 GLN A C 1
ATOM 645 O O . GLN A 1 75 ? 19.422 -9.234 -13.203 1 91.44 75 GLN A O 1
ATOM 650 N N . ARG A 1 76 ? 17.734 -8 -12.43 1 90.75 76 ARG A N 1
ATOM 651 C CA . ARG A 1 76 ? 16.953 -9.211 -12.18 1 90.75 76 ARG A CA 1
ATOM 652 C C . ARG A 1 76 ? 16.641 -9.945 -13.484 1 90.75 76 ARG A C 1
ATOM 654 O O . ARG A 1 76 ? 16.422 -9.305 -14.516 1 90.75 76 ARG A O 1
ATOM 661 N N . PRO A 1 77 ? 16.641 -11.273 -13.438 1 90.06 77 PRO A N 1
ATOM 662 C CA . PRO A 1 77 ? 16.328 -12.047 -14.641 1 90.06 77 PRO A CA 1
ATOM 663 C C . PRO A 1 77 ? 14.945 -11.711 -15.203 1 90.06 77 PRO A C 1
ATOM 665 O O . PRO A 1 77 ? 14.781 -11.625 -16.422 1 90.06 77 PRO A O 1
ATOM 668 N N . GLN A 1 78 ? 13.945 -11.586 -14.281 1 92.25 78 GLN A N 1
ATOM 669 C CA . GLN A 1 78 ? 12.609 -11.164 -14.695 1 92.25 78 GLN A CA 1
ATOM 670 C C . GLN A 1 78 ? 12.445 -9.656 -14.578 1 92.25 78 GLN A C 1
ATOM 672 O O . GLN A 1 78 ? 12.695 -9.086 -13.508 1 92.25 78 GLN A O 1
ATOM 677 N N . PRO A 1 79 ? 12.125 -9.055 -15.719 1 93.44 79 PRO A N 1
ATOM 678 C CA . PRO A 1 79 ? 11.961 -7.602 -15.664 1 93.44 79 PRO A CA 1
ATOM 679 C C . PRO A 1 79 ? 10.922 -7.16 -14.633 1 93.44 79 PRO A C 1
ATOM 681 O O . PRO A 1 79 ? 9.875 -7.801 -14.5 1 93.44 79 PRO A O 1
ATOM 684 N N . ALA A 1 80 ? 11.266 -6.172 -13.961 1 95.06 80 ALA A N 1
ATOM 685 C CA . ALA A 1 80 ? 10.344 -5.609 -12.977 1 95.06 80 ALA A CA 1
ATOM 686 C C . ALA A 1 80 ? 9.211 -4.855 -13.664 1 95.06 80 ALA A C 1
ATOM 688 O O . ALA A 1 80 ? 9.375 -4.348 -14.773 1 95.06 80 ALA A O 1
ATOM 689 N N . VAL A 1 81 ? 8.039 -4.902 -13.094 1 95.88 81 VAL A N 1
ATOM 690 C CA . VAL A 1 81 ? 6.934 -4.055 -13.516 1 95.88 81 VAL A CA 1
ATOM 691 C C . VAL A 1 81 ? 6.949 -2.746 -12.734 1 95.88 81 VAL A C 1
ATOM 693 O O . VAL A 1 81 ? 6.84 -2.752 -11.508 1 95.88 81 VAL A O 1
ATOM 696 N N . HIS A 1 82 ? 7.109 -1.612 -13.461 1 95.06 82 HIS A N 1
ATOM 697 C CA . HIS A 1 82 ? 7.203 -0.3 -12.836 1 95.06 82 HIS A CA 1
ATOM 698 C C . HIS A 1 82 ? 5.922 0.502 -13.039 1 95.06 82 HIS A C 1
ATOM 700 O O . HIS A 1 82 ? 5.477 0.693 -14.172 1 95.06 82 HIS A O 1
ATOM 706 N N . LYS A 1 83 ? 5.391 0.941 -11.938 1 95.81 83 LYS A N 1
ATOM 707 C CA . LYS A 1 83 ? 4.195 1.78 -11.992 1 95.81 83 LYS A CA 1
ATOM 708 C C . LYS A 1 83 ? 4.488 3.189 -11.484 1 95.81 83 LYS A C 1
ATOM 710 O O . LYS A 1 83 ? 5.41 3.389 -10.695 1 95.81 83 LYS A O 1
ATOM 715 N N . SER A 1 84 ? 3.764 4.121 -12.023 1 94.19 84 SER A N 1
ATOM 716 C CA . SER A 1 84 ? 3.844 5.535 -11.672 1 94.19 84 SER A CA 1
ATOM 717 C C . SER A 1 84 ? 2.484 6.215 -11.805 1 94.19 84 SER A C 1
ATOM 719 O O . SER A 1 84 ? 1.52 5.602 -12.266 1 94.19 84 SER A O 1
ATOM 721 N N . PRO A 1 85 ? 2.316 7.453 -11.398 1 93 85 PRO A N 1
ATOM 722 C CA . PRO A 1 85 ? 1.008 8.117 -11.383 1 93 85 PRO A CA 1
ATOM 723 C C . PRO A 1 85 ? 0.313 8.078 -12.742 1 93 85 PRO A C 1
ATOM 725 O O . PRO A 1 85 ? -0.894 7.84 -12.812 1 93 85 PRO A O 1
ATOM 728 N N . PRO A 1 86 ? 0.959 8.219 -13.875 1 91.88 86 PRO A N 1
ATOM 729 C CA . PRO A 1 86 ? 0.276 8.18 -15.172 1 91.88 86 PRO A CA 1
ATOM 730 C C . PRO A 1 86 ? -0.406 6.844 -15.438 1 91.88 86 PRO A C 1
ATOM 732 O O . PRO A 1 86 ? -1.314 6.766 -16.266 1 91.88 86 PRO A O 1
ATOM 735 N N . ASP A 1 87 ? 0.045 5.793 -14.773 1 92.5 87 ASP A N 1
ATOM 736 C CA . ASP A 1 87 ? -0.534 4.469 -14.984 1 92.5 87 ASP A CA 1
ATOM 737 C C . ASP A 1 87 ? -1.919 4.371 -14.352 1 92.5 87 ASP A C 1
ATOM 739 O O . ASP A 1 87 ? -2.664 3.424 -14.617 1 92.5 87 ASP A O 1
ATOM 743 N N . TYR A 1 88 ? -2.24 5.266 -13.422 1 88.94 88 TYR A N 1
ATOM 744 C CA . TYR A 1 88 ? -3.502 5.211 -12.695 1 88.94 88 TYR A CA 1
ATOM 745 C C . TYR A 1 88 ? -4.379 6.41 -13.031 1 88.94 88 TYR A C 1
ATOM 747 O O . TYR A 1 88 ? -5.402 6.641 -12.383 1 88.94 88 TYR A O 1
ATOM 755 N N . GLY A 1 89 ? -4.602 6.73 -14.391 1 67.44 89 GLY A N 1
ATOM 756 C CA . GLY A 1 89 ? -5.391 7.836 -14.898 1 67.44 89 GLY A CA 1
ATOM 757 C C . GLY A 1 89 ? -6.508 8.258 -13.961 1 67.44 89 GLY A C 1
ATOM 758 O O . GLY A 1 89 ? -6.734 7.613 -12.938 1 67.44 89 GLY A O 1
ATOM 759 N N . PRO A 1 90 ? -7.027 9.508 -14.109 1 61.19 90 PRO A N 1
ATOM 760 C CA . PRO A 1 90 ? -8.141 10.016 -13.305 1 61.19 90 PRO A CA 1
ATOM 761 C C . PRO A 1 90 ? -9.32 9.039 -13.25 1 61.19 90 PRO A C 1
ATOM 763 O O . PRO A 1 90 ? -10.125 9.094 -12.32 1 61.19 90 PRO A O 1
ATOM 766 N N . HIS A 1 91 ? -9.523 8.32 -14.18 1 53.31 91 HIS A N 1
ATOM 767 C CA . HIS A 1 91 ? -10.773 7.582 -14.359 1 53.31 91 HIS A CA 1
ATOM 768 C C . HIS A 1 91 ? -10.891 6.445 -13.344 1 53.31 91 HIS A C 1
ATOM 770 O O . HIS A 1 91 ? -12 6.062 -12.961 1 53.31 91 HIS A O 1
ATOM 776 N N . GLU A 1 92 ? -9.953 5.664 -13.211 1 49.59 92 GLU A N 1
ATOM 777 C CA . GLU A 1 92 ? -10.156 4.402 -12.5 1 49.59 92 GLU A CA 1
ATOM 778 C C . GLU A 1 92 ? -10.414 4.637 -11.016 1 49.59 92 GLU A C 1
ATOM 780 O O . GLU A 1 92 ? -10.695 3.693 -10.273 1 49.59 92 GLU A O 1
ATOM 785 N N . SER A 1 93 ? -9.992 5.648 -10.523 1 44.62 93 SER A N 1
ATOM 786 C CA . SER A 1 93 ? -10.219 5.898 -9.102 1 44.62 93 SER A CA 1
ATOM 787 C C . SER A 1 93 ? -11.695 5.773 -8.742 1 44.62 93 SER A C 1
ATOM 789 O O . SER A 1 93 ? -12.094 6.074 -7.621 1 44.62 93 SER A O 1
ATOM 791 N N . ALA A 1 94 ? -12.547 5.875 -9.758 1 39.59 94 ALA A N 1
ATOM 792 C CA . ALA A 1 94 ? -13.953 6.105 -9.461 1 39.59 94 ALA A CA 1
ATOM 793 C C . ALA A 1 94 ? -14.492 5.051 -8.492 1 39.59 94 ALA A C 1
ATOM 795 O O . ALA A 1 94 ? -15.359 5.344 -7.664 1 39.59 94 ALA A O 1
ATOM 796 N N . ASN A 1 95 ? -14.367 3.83 -8.875 1 38.84 95 ASN A N 1
ATOM 797 C CA . ASN A 1 95 ? -15.281 2.914 -8.211 1 38.84 95 ASN A CA 1
ATOM 798 C C . ASN A 1 95 ? -14.906 2.703 -6.75 1 38.84 95 ASN A C 1
ATOM 800 O O . ASN A 1 95 ? -15.703 2.201 -5.961 1 38.84 95 ASN A O 1
ATOM 804 N N . GLU A 1 96 ? -13.586 2.457 -6.418 1 42.31 96 GLU A N 1
ATOM 805 C CA . GLU A 1 96 ? -13.406 2.197 -4.992 1 42.31 96 GLU A CA 1
ATOM 806 C C . GLU A 1 96 ? -13.281 3.498 -4.207 1 42.31 96 GLU A C 1
ATOM 808 O O . GLU A 1 96 ? -12.258 4.184 -4.293 1 42.31 96 GLU A O 1
ATOM 813 N N . ALA A 1 97 ? -14.25 4.254 -4.129 1 37.56 97 ALA A N 1
ATOM 814 C CA . ALA A 1 97 ? -14.5 5.512 -3.438 1 37.56 97 ALA A CA 1
ATOM 815 C C . ALA A 1 97 ? -13.602 5.656 -2.213 1 37.56 97 ALA A C 1
ATOM 817 O O . ALA A 1 97 ? -13.773 4.941 -1.223 1 37.56 97 ALA A O 1
ATOM 818 N N . ILE A 1 98 ? -12.352 5.84 -2.385 1 40.94 98 ILE A N 1
ATOM 819 C CA . ILE A 1 98 ? -11.82 6.426 -1.16 1 40.94 98 ILE A CA 1
ATOM 820 C C . ILE A 1 98 ? -12.672 7.625 -0.749 1 40.94 98 ILE A C 1
ATOM 822 O O . ILE A 1 98 ? -12.797 8.594 -1.502 1 40.94 98 ILE A O 1
ATOM 826 N N . PRO A 1 99 ? -13.68 7.398 0.054 1 37.44 99 PRO A N 1
ATOM 827 C CA . PRO A 1 99 ? -14.438 8.602 0.411 1 37.44 99 PRO A CA 1
ATOM 828 C C . PRO A 1 99 ? -13.555 9.828 0.58 1 37.44 99 PRO A C 1
ATOM 830 O O . PRO A 1 99 ? -12.516 9.766 1.238 1 37.44 99 PRO A O 1
ATOM 833 N N . LYS A 1 100 ? -13.602 10.578 -0.42 1 43.06 100 LYS A N 1
ATOM 834 C CA . LYS A 1 100 ? -13 11.883 -0.149 1 43.06 100 LYS A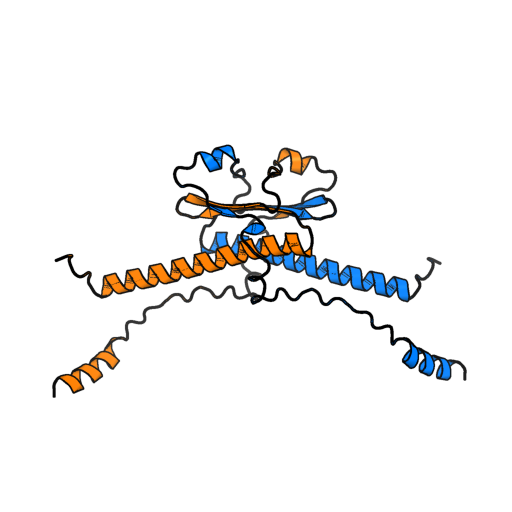 CA 1
ATOM 835 C C . LYS A 1 100 ? -13.273 12.328 1.285 1 43.06 100 LYS A C 1
ATOM 837 O O . LYS A 1 100 ? -14.336 12.039 1.838 1 43.06 100 LYS A O 1
ATOM 842 N N . LEU A 1 101 ? -12.305 12.531 2.021 1 38.34 101 LEU A N 1
ATOM 843 C CA . LEU A 1 101 ? -12.664 13.164 3.287 1 38.34 101 LEU A CA 1
ATOM 844 C C . LEU A 1 101 ? -13.664 14.289 3.066 1 38.34 101 LEU A C 1
ATOM 846 O O . LEU A 1 101 ? -13.523 15.086 2.131 1 38.34 101 LEU A O 1
ATOM 850 N N . PRO A 1 102 ? -14.906 14.07 3.424 1 32.59 102 PRO A N 1
ATOM 851 C CA . PRO A 1 102 ? -15.867 15.164 3.232 1 32.59 102 PRO A CA 1
ATOM 852 C C . PRO A 1 102 ? -15.227 16.547 3.385 1 32.59 102 PRO A C 1
ATOM 854 O O . PRO A 1 102 ? -14.375 16.734 4.254 1 32.59 102 PRO A O 1
ATOM 857 N N . ALA A 1 103 ? -15.156 17.188 2.352 1 33.88 103 ALA A N 1
ATOM 858 C CA . ALA A 1 103 ? -14.914 18.625 2.533 1 33.88 103 ALA A CA 1
ATOM 859 C C . ALA A 1 103 ? -15.812 19.188 3.627 1 33.88 103 ALA A C 1
ATOM 861 O O . ALA A 1 103 ? -17.031 19.031 3.586 1 33.88 103 ALA A O 1
ATOM 862 N N . ILE A 1 104 ? -15.453 19.203 4.777 1 33.41 104 ILE A N 1
ATOM 863 C CA . ILE A 1 104 ? -16.219 19.922 5.797 1 33.41 104 ILE A CA 1
ATOM 864 C C . ILE A 1 104 ? -16.609 21.297 5.273 1 33.41 104 ILE A C 1
ATOM 866 O O . ILE A 1 104 ? -15.75 22.172 5.078 1 33.41 104 ILE A O 1
ATOM 870 N N . THR A 1 105 ? -17.516 21.328 4.344 1 30.44 105 THR A N 1
ATOM 871 C CA . THR A 1 105 ? -18.141 22.625 4.145 1 30.44 105 THR A CA 1
ATOM 872 C C . THR A 1 105 ? -18.797 23.109 5.434 1 30.44 105 THR A C 1
ATOM 874 O O . THR A 1 105 ? -19.766 22.516 5.91 1 30.44 105 THR A O 1
ATOM 877 N N . VAL A 1 106 ? -18.094 23.734 6.289 1 31.09 106 VAL A N 1
ATOM 878 C CA . VAL A 1 106 ? -18.688 24.531 7.371 1 31.09 106 VAL A CA 1
ATOM 879 C C . VAL A 1 106 ? -19.719 25.5 6.805 1 31.09 106 VAL A C 1
ATOM 881 O O . VAL A 1 106 ? -19.359 26.453 6.113 1 31.09 106 VAL A O 1
ATOM 884 N N . LEU A 1 107 ? -20.812 25.016 6.328 1 30.2 107 LEU A N 1
ATOM 885 C CA . LEU A 1 107 ? -21.906 25.969 6.129 1 30.2 107 LEU A CA 1
ATOM 886 C C . LEU A 1 107 ? -22.141 26.797 7.387 1 30.2 107 LEU A C 1
ATOM 888 O O . LEU A 1 107 ? -22.297 26.25 8.477 1 30.2 107 LEU A O 1
ATOM 892 N N . GLY A 1 108 ? -21.766 28 7.496 1 30.2 108 GLY A N 1
ATOM 893 C CA . GLY A 1 108 ? -22 29.078 8.445 1 30.2 108 GLY A CA 1
ATOM 894 C C . GLY A 1 108 ? -23.469 29.219 8.836 1 30.2 108 GLY A C 1
ATOM 895 O O . GLY A 1 108 ? -23.875 30.234 9.375 1 30.2 108 GLY A O 1
ATOM 896 N N . ARG A 1 109 ? -24.328 28.312 8.602 1 32.09 109 ARG A N 1
ATOM 897 C CA . ARG A 1 109 ? -25.594 28.781 9.133 1 32.09 109 ARG A CA 1
ATOM 898 C C . ARG A 1 109 ? -25.516 29 10.648 1 32.09 109 ARG A C 1
ATOM 900 O O . ARG A 1 109 ? -26.062 28.203 11.414 1 32.09 109 ARG A O 1
ATOM 907 N N . CYS A 1 110 ? -24.375 29.078 11.305 1 31.66 110 CYS A N 1
ATOM 908 C CA . CYS A 1 110 ? -24.438 29.406 12.727 1 31.66 110 CYS A CA 1
ATOM 909 C C . CYS A 1 110 ? -25.281 30.656 12.961 1 31.66 110 CYS A C 1
ATOM 911 O O . CYS A 1 110 ? -25.375 31.141 14.086 1 31.66 110 CYS A O 1
ATOM 913 N N . ASN A 1 111 ? -25.734 31.203 11.898 1 29.39 111 ASN A N 1
ATOM 914 C CA . ASN A 1 111 ? -26.312 32.5 12.25 1 29.39 111 ASN A CA 1
ATOM 915 C C . ASN A 1 111 ? -27.578 32.312 13.086 1 29.39 111 ASN A C 1
ATOM 917 O O . ASN A 1 111 ? -27.797 33.062 14.055 1 29.39 111 ASN A O 1
ATOM 921 N N . GLU A 1 112 ? -28.5 31.516 12.547 1 33.25 112 GLU A N 1
ATOM 922 C CA . GLU A 1 112 ? -29.828 31.734 13.094 1 33.25 112 GLU A CA 1
ATOM 923 C C . GLU A 1 112 ? -29.969 31.141 14.492 1 33.25 112 GLU A C 1
ATOM 925 O O . GLU A 1 112 ? -30.641 31.719 15.359 1 33.25 112 GLU A O 1
ATOM 930 N N . LEU A 1 113 ? -29.344 29.922 14.742 1 30.61 113 LEU A N 1
ATOM 931 C CA . LEU A 1 113 ? -29.562 29.344 16.062 1 30.61 113 LEU A CA 1
ATOM 932 C C . LEU A 1 113 ? -28.859 30.188 17.141 1 30.61 113 LEU A C 1
ATOM 934 O O . LEU A 1 113 ? -29.406 30.359 18.234 1 30.61 113 LEU A O 1
ATOM 938 N N . TRP A 1 114 ? -27.719 30.797 16.734 1 32.72 114 TRP A N 1
ATOM 939 C CA . TRP A 1 114 ? -27.109 31.734 17.656 1 32.72 114 TRP A CA 1
ATOM 940 C C . TRP A 1 114 ? -28.047 32.906 17.938 1 32.72 114 TRP A C 1
ATOM 942 O O . TRP A 1 114 ? -28.109 33.406 19.078 1 32.72 114 TRP A O 1
ATOM 952 N N . SER A 1 115 ? -28.781 33.219 17.016 1 35.66 115 SER A N 1
ATOM 953 C CA . SER A 1 115 ? -29.688 34.344 17.203 1 35.66 115 SER A CA 1
ATOM 954 C C . SER A 1 115 ? -30.719 34.031 18.281 1 35.66 115 SER A C 1
ATOM 956 O O . SER A 1 115 ? -31.031 34.906 19.109 1 35.66 115 SER A O 1
ATOM 958 N N . THR A 1 116 ? -31.188 32.812 18.203 1 36.25 116 THR A N 1
ATOM 959 C CA . THR A 1 116 ? -32.312 32.531 19.109 1 36.25 116 THR A CA 1
ATOM 960 C C . THR A 1 116 ? -31.797 32.406 20.547 1 36.25 116 THR A C 1
ATOM 962 O O . THR A 1 116 ? -32.438 32.906 21.484 1 36.25 116 THR A O 1
ATOM 965 N N . LEU A 1 117 ? -30.609 31.766 20.656 1 33.56 117 LEU A N 1
ATOM 966 C CA . LEU A 1 117 ? -30.094 31.578 22.016 1 33.56 117 LEU A CA 1
ATOM 967 C C . LEU A 1 117 ? -29.719 32.906 22.641 1 33.56 117 LEU A C 1
ATOM 969 O O . LEU A 1 117 ? -29.922 33.094 23.844 1 33.56 117 LEU A O 1
ATOM 973 N N . SER A 1 118 ? -29.266 33.781 21.781 1 34.31 118 SER A N 1
ATOM 974 C CA . SER A 1 118 ? -28.969 35.125 22.297 1 34.31 118 SER A CA 1
ATOM 975 C C . SER A 1 118 ? -30.203 35.781 22.922 1 34.31 118 SER A C 1
ATOM 977 O O . SER A 1 118 ? -30.094 36.562 23.844 1 34.31 118 SER A O 1
ATOM 979 N N . HIS A 1 119 ? -31.328 35.469 22.297 1 42.12 119 HIS A N 1
ATOM 980 C CA . HIS A 1 119 ? -32.562 36.125 22.766 1 42.12 119 HIS A CA 1
ATOM 981 C C . HIS A 1 119 ? -32.938 35.656 24.172 1 42.12 119 HIS A C 1
ATOM 983 O O . HIS A 1 119 ? -33.438 36.438 24.969 1 42.12 119 HIS A O 1
ATOM 989 N N . TYR A 1 120 ? -32.656 34.375 24.438 1 37.69 120 TYR A N 1
ATOM 990 C CA . TYR A 1 120 ? -33.094 33.875 25.719 1 37.69 120 TYR A CA 1
ATOM 991 C C . TYR A 1 120 ? -32.219 34.406 26.859 1 37.69 120 TYR A C 1
ATOM 993 O O . TYR A 1 120 ? -32.719 34.656 27.953 1 37.69 120 TYR A O 1
ATOM 1001 N N . ILE A 1 121 ? -30.891 34.562 26.547 1 34.12 121 ILE A N 1
ATOM 1002 C CA . ILE A 1 121 ? -30.016 34.969 27.641 1 34.12 121 ILE A CA 1
ATOM 1003 C C . ILE A 1 121 ? -30.203 36.469 27.906 1 34.12 121 ILE A C 1
ATOM 1005 O O . ILE A 1 121 ? -29.891 36.969 29 1 34.12 121 ILE A O 1
ATOM 1009 N N . THR A 1 122 ? -30.672 37.188 26.953 1 40.56 122 THR A N 1
ATOM 1010 C CA . THR A 1 122 ? -30.797 38.625 27.203 1 40.56 122 THR A CA 1
ATOM 1011 C C . THR A 1 122 ? -32.062 38.938 28 1 40.56 122 THR A C 1
ATOM 1013 O O . THR A 1 122 ? -32.344 40.094 28.297 1 40.56 122 THR A O 1
ATOM 1016 N N . ARG A 1 123 ? -32.875 37.875 28.391 1 34.69 123 ARG A N 1
ATOM 1017 C CA . ARG A 1 123 ? -33.938 38.281 29.297 1 34.69 123 ARG A CA 1
ATOM 1018 C C . ARG A 1 123 ? -33.531 38.125 30.75 1 34.69 123 ARG A C 1
ATOM 1020 O O . ARG A 1 123 ? -32.875 37.125 31.109 1 34.69 123 ARG A O 1
ATOM 1027 N N . MET B 1 1 ? -2.861 -34.75 -32.156 1 49.75 1 MET B N 1
ATOM 1028 C CA . MET B 1 1 ? -3.973 -34.344 -31.297 1 49.75 1 MET B CA 1
ATOM 1029 C C . MET B 1 1 ? -3.479 -34.031 -29.891 1 49.75 1 MET B C 1
ATOM 1031 O O . MET B 1 1 ? -2.812 -34.844 -29.25 1 49.75 1 MET B O 1
ATOM 1035 N N . ALA B 1 2 ? -3.287 -32.75 -29.516 1 64.62 2 ALA B N 1
ATOM 1036 C CA . ALA B 1 2 ? -2.729 -32.438 -28.203 1 64.62 2 ALA B CA 1
ATOM 1037 C C . ALA B 1 2 ? -3.486 -33.156 -27.094 1 64.62 2 ALA B C 1
ATOM 1039 O O . ALA B 1 2 ? -4.695 -33.375 -27.203 1 64.62 2 ALA B O 1
ATOM 1040 N N . PRO B 1 3 ? -2.912 -34 -26.406 1 65.06 3 PRO B N 1
ATOM 1041 C CA . PRO B 1 3 ? -3.625 -34.781 -25.406 1 65.06 3 PRO B CA 1
ATOM 1042 C C . PRO B 1 3 ? -4.578 -33.938 -24.562 1 65.06 3 PRO B C 1
ATOM 1044 O O . PRO B 1 3 ? -4.266 -32.812 -24.234 1 65.06 3 PRO B O 1
ATOM 1047 N N . VAL B 1 4 ? -5.844 -34.219 -24.75 1 71.25 4 VAL B N 1
ATOM 1048 C CA . VAL B 1 4 ? -6.93 -33.562 -24.016 1 71.25 4 VAL B CA 1
ATOM 1049 C C . VAL B 1 4 ? -6.684 -33.688 -22.516 1 71.25 4 VAL B C 1
ATOM 1051 O O . VAL B 1 4 ? -6.539 -34.812 -22 1 71.25 4 VAL B O 1
ATOM 1054 N N . GLU B 1 5 ? -6.129 -32.812 -21.844 1 77 5 GLU B N 1
ATOM 1055 C CA . GLU B 1 5 ? -5.922 -32.812 -20.406 1 77 5 GLU B CA 1
ATOM 1056 C C . GLU B 1 5 ? -7.16 -33.312 -19.672 1 77 5 GLU B C 1
ATOM 1058 O O . GLU B 1 5 ? -8.289 -33.094 -20.109 1 77 5 GLU B O 1
ATOM 1063 N N . SER B 1 6 ? -6.953 -34.188 -18.859 1 87.19 6 SER B N 1
ATOM 1064 C CA . SER B 1 6 ? -8.047 -34.688 -18.047 1 87.19 6 SER B CA 1
ATOM 1065 C C . SER B 1 6 ? -8.891 -33.562 -17.469 1 87.19 6 SER B C 1
ATOM 1067 O O . SER B 1 6 ? -8.391 -32.438 -17.25 1 87.19 6 SER B O 1
ATOM 1069 N N . PRO B 1 7 ? -10.109 -33.688 -17.375 1 88.56 7 PRO B N 1
ATOM 1070 C CA . PRO B 1 7 ? -11.016 -32.688 -16.812 1 88.56 7 PRO B CA 1
ATOM 1071 C C . PRO B 1 7 ? -10.547 -32.188 -15.453 1 88.56 7 PRO B C 1
ATOM 1073 O O . PRO B 1 7 ? -10.695 -31 -15.148 1 88.56 7 PRO B O 1
ATOM 1076 N N . ILE B 1 8 ? -10 -33.125 -14.68 1 89.94 8 ILE B N 1
ATOM 1077 C CA . ILE B 1 8 ? -9.523 -32.75 -13.352 1 89.94 8 ILE B CA 1
ATOM 1078 C C . ILE B 1 8 ? -8.367 -31.766 -13.484 1 89.94 8 ILE B C 1
ATOM 1080 O O . ILE B 1 8 ? -8.328 -30.75 -12.773 1 89.94 8 ILE B O 1
ATOM 1084 N N . LYS B 1 9 ? -7.492 -32.094 -14.312 1 89.06 9 LYS B N 1
ATOM 1085 C CA . LYS B 1 9 ? -6.352 -31.188 -14.523 1 89.06 9 LYS B CA 1
ATOM 1086 C C . LYS B 1 9 ? -6.801 -29.828 -15.047 1 89.06 9 LYS B C 1
ATOM 1088 O O . LYS B 1 9 ? -6.273 -28.797 -14.641 1 89.06 9 LYS B O 1
ATOM 1093 N N . GLN B 1 10 ? -7.789 -29.844 -15.906 1 90.5 10 GLN B N 1
ATOM 1094 C CA . GLN B 1 10 ? -8.32 -28.609 -16.469 1 90.5 10 GLN B CA 1
ATOM 1095 C C . GLN B 1 10 ? -8.922 -27.719 -15.367 1 90.5 10 GLN B C 1
ATOM 1097 O O . GLN B 1 10 ? -8.727 -26.516 -15.359 1 90.5 10 GLN B O 1
ATOM 1102 N N . GLU B 1 11 ? -9.586 -28.406 -14.484 1 91.44 11 GLU B N 1
ATOM 1103 C CA . GLU B 1 11 ? -10.211 -27.688 -13.391 1 91.44 11 GLU B CA 1
ATOM 1104 C C . GLU B 1 11 ? -9.172 -27.078 -12.453 1 91.44 11 GLU B C 1
ATOM 1106 O O . GLU B 1 11 ? -9.312 -25.953 -11.992 1 91.44 11 GLU B O 1
ATOM 1111 N N . GLN B 1 12 ? -8.141 -27.797 -12.211 1 90.25 12 GLN B N 1
ATOM 1112 C CA . GLN B 1 12 ? -7.055 -27.297 -11.367 1 90.25 12 GLN B CA 1
ATOM 1113 C C . GLN B 1 12 ? -6.391 -26.078 -11.984 1 90.25 12 GLN B C 1
ATOM 1115 O O . GLN B 1 12 ? -6.074 -25.109 -11.281 1 90.25 12 GLN B O 1
ATOM 1120 N N . LEU B 1 13 ? -6.316 -26.141 -13.211 1 90.06 13 LEU B N 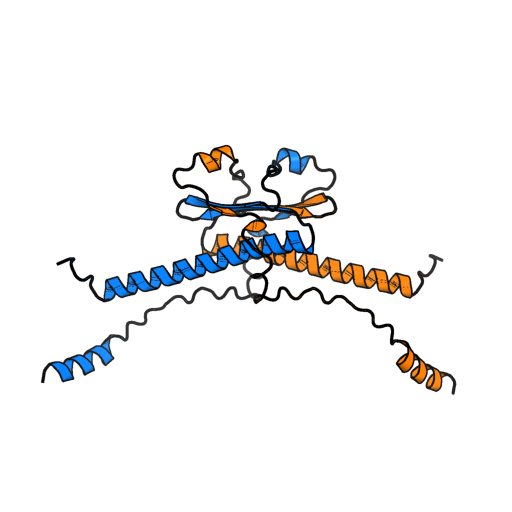1
ATOM 1121 C CA . LEU B 1 13 ? -5.699 -25.031 -13.922 1 90.06 13 LEU B CA 1
ATOM 1122 C C . LEU B 1 13 ? -6.59 -23.797 -13.867 1 90.06 13 LEU B C 1
ATOM 1124 O O . LEU B 1 13 ? -6.094 -22.672 -13.703 1 90.06 13 LEU B O 1
ATOM 1128 N N . ARG B 1 14 ? -7.758 -24.047 -14.008 1 91.44 14 ARG B N 1
ATOM 1129 C CA . ARG B 1 14 ? -8.711 -22.938 -13.953 1 91.44 14 ARG B CA 1
ATOM 1130 C C . ARG B 1 14 ? -8.695 -22.266 -12.594 1 91.44 14 ARG B C 1
ATOM 1132 O O . ARG B 1 14 ? -8.672 -21.031 -12.508 1 91.44 14 ARG B O 1
ATOM 1139 N N . LYS B 1 15 ? -8.719 -23.016 -11.547 1 90.94 15 LYS B N 1
ATOM 1140 C CA . LYS B 1 15 ? -8.695 -22.469 -10.188 1 90.94 15 LYS B CA 1
ATOM 1141 C C . LYS B 1 15 ? -7.418 -21.672 -9.938 1 90.94 15 LYS B C 1
ATOM 1143 O O . LYS B 1 15 ? -7.457 -20.609 -9.32 1 90.94 15 LYS B O 1
ATOM 1148 N N . ARG B 1 16 ? -6.402 -22.203 -10.43 1 89.75 16 ARG B N 1
ATOM 1149 C CA . ARG B 1 16 ? -5.125 -21.516 -10.297 1 89.75 16 ARG B CA 1
ATOM 1150 C C . ARG B 1 16 ? -5.16 -20.156 -11.008 1 89.75 16 ARG B C 1
ATOM 1152 O O . ARG B 1 16 ? -4.672 -19.156 -10.484 1 89.75 16 ARG B O 1
ATOM 1159 N N . ARG B 1 17 ? -5.738 -20.125 -12.117 1 91.25 17 ARG B N 1
ATOM 1160 C CA . ARG B 1 17 ? -5.836 -18.891 -12.891 1 91.25 17 ARG B CA 1
ATOM 1161 C C . ARG B 1 17 ? -6.695 -17.859 -12.164 1 91.25 17 ARG B C 1
ATOM 1163 O O . ARG B 1 17 ? -6.359 -16.672 -12.133 1 91.25 17 ARG B O 1
ATOM 1170 N N . ILE B 1 18 ? -7.699 -18.297 -11.578 1 91.06 18 ILE B N 1
ATOM 1171 C CA . ILE B 1 18 ? -8.602 -17.422 -10.852 1 91.06 18 ILE B CA 1
ATOM 1172 C C . ILE B 1 18 ? -7.871 -16.797 -9.664 1 91.06 18 ILE B C 1
ATOM 1174 O O . ILE B 1 18 ? -7.953 -15.586 -9.438 1 91.06 18 ILE B O 1
ATOM 1178 N N . LYS B 1 19 ? -7.148 -17.609 -8.969 1 89.56 19 LYS B N 1
ATOM 1179 C CA . LYS B 1 19 ? -6.414 -17.141 -7.805 1 89.56 19 LYS B CA 1
ATOM 1180 C C . LYS B 1 19 ? -5.352 -16.109 -8.203 1 89.56 19 LYS B C 1
ATOM 1182 O O . LYS B 1 19 ? -5.18 -15.094 -7.527 1 89.56 19 LYS B O 1
ATOM 1187 N N . GLN B 1 20 ? -4.781 -16.359 -9.219 1 91.19 20 GLN B N 1
ATOM 1188 C CA . GLN B 1 20 ? -3.744 -15.453 -9.711 1 91.19 20 GLN B CA 1
ATOM 1189 C C . GLN B 1 20 ? -4.336 -14.102 -10.117 1 91.19 20 GLN B C 1
ATOM 1191 O O . GLN B 1 20 ? -3.758 -13.055 -9.828 1 91.19 20 GLN B O 1
ATOM 1196 N N . GLU B 1 21 ? -5.453 -14.219 -10.734 1 92.94 21 GLU B N 1
ATOM 1197 C CA . GLU B 1 21 ? -6.121 -12.992 -11.156 1 92.94 21 GLU B CA 1
ATOM 1198 C C . GLU B 1 21 ? -6.578 -12.164 -9.953 1 92.94 21 GLU B C 1
ATOM 1200 O O . GLU B 1 21 ? -6.473 -10.938 -9.961 1 92.94 21 GLU B O 1
ATOM 1205 N N . GLN B 1 22 ? -7.027 -12.828 -8.984 1 92.5 22 GLN B N 1
ATOM 1206 C CA . GLN B 1 22 ? -7.445 -12.133 -7.77 1 92.5 22 GLN B CA 1
ATOM 1207 C C . GLN B 1 22 ? -6.262 -11.445 -7.098 1 92.5 22 GLN B C 1
ATOM 1209 O O . GLN B 1 22 ? -6.375 -10.297 -6.656 1 92.5 22 GLN B O 1
ATOM 1214 N N . LEU B 1 23 ? -5.191 -12.141 -7.047 1 94.5 23 LEU B N 1
ATOM 1215 C CA . LEU B 1 23 ? -3.996 -11.562 -6.445 1 94.5 23 LEU B CA 1
ATOM 1216 C C . LEU B 1 23 ? -3.512 -10.359 -7.242 1 94.5 23 LEU B C 1
ATOM 1218 O O . LEU B 1 23 ? -3.104 -9.352 -6.664 1 94.5 23 LEU B O 1
ATOM 1222 N N . ARG B 1 24 ? -3.609 -10.484 -8.523 1 93.88 24 ARG B N 1
ATOM 1223 C CA . ARG B 1 24 ? -3.225 -9.375 -9.398 1 93.88 24 ARG B CA 1
ATOM 1224 C C . ARG B 1 24 ? -4.086 -8.148 -9.133 1 93.88 24 ARG B C 1
ATOM 1226 O O . ARG B 1 24 ? -3.57 -7.031 -9.039 1 93.88 24 ARG B O 1
ATOM 1233 N N . LYS B 1 25 ? -5.324 -8.375 -9.008 1 94 25 LYS B N 1
ATOM 1234 C CA . LYS B 1 25 ? -6.25 -7.277 -8.742 1 94 25 LYS B CA 1
ATOM 1235 C C . LYS B 1 25 ? -5.98 -6.637 -7.387 1 94 25 LYS B C 1
ATOM 1237 O O . LYS B 1 25 ? -5.98 -5.41 -7.258 1 94 25 LYS B O 1
ATOM 1242 N N . ARG B 1 26 ? -5.707 -7.465 -6.422 1 94.56 26 ARG B N 1
ATOM 1243 C CA . ARG B 1 26 ? -5.422 -6.969 -5.078 1 94.56 26 ARG B CA 1
ATOM 1244 C C . ARG B 1 26 ? -4.137 -6.145 -5.059 1 94.56 26 ARG B C 1
ATOM 1246 O O . ARG B 1 26 ? -4.082 -5.086 -4.426 1 94.56 26 ARG B O 1
ATOM 1253 N N . ARG B 1 27 ? -3.184 -6.605 -5.703 1 95.81 27 ARG B N 1
ATOM 1254 C CA . ARG B 1 27 ? -1.919 -5.883 -5.793 1 95.81 27 ARG B CA 1
ATOM 1255 C C . ARG B 1 27 ? -2.107 -4.535 -6.477 1 95.81 27 ARG B C 1
ATOM 1257 O O . ARG B 1 27 ? -1.628 -3.51 -5.984 1 95.81 27 ARG B O 1
ATOM 1264 N N . ASN B 1 28 ? -2.814 -4.559 -7.582 1 94.44 28 ASN B N 1
ATOM 1265 C CA . ASN B 1 28 ? -3.061 -3.316 -8.305 1 94.44 28 ASN B CA 1
ATOM 1266 C C . ASN B 1 28 ? -3.809 -2.303 -7.445 1 94.44 28 ASN B C 1
ATOM 1268 O O . ASN B 1 28 ? -3.516 -1.107 -7.488 1 94.44 28 ASN B O 1
ATOM 1272 N N . ASN B 1 29 ? -4.758 -2.848 -6.707 1 94.44 29 ASN B N 1
ATOM 1273 C CA . ASN B 1 29 ? -5.508 -1.968 -5.82 1 94.44 29 ASN B CA 1
ATOM 1274 C C . ASN B 1 29 ? -4.613 -1.362 -4.742 1 94.44 29 ASN B C 1
ATOM 1276 O O . ASN B 1 29 ? -4.754 -0.188 -4.398 1 94.44 29 ASN B O 1
ATOM 1280 N N . LEU B 1 30 ? -3.771 -2.135 -4.25 1 97.19 30 LEU B N 1
ATOM 1281 C CA . LEU B 1 30 ? -2.834 -1.658 -3.24 1 97.19 30 LEU B CA 1
ATOM 1282 C C . LEU B 1 30 ? -1.98 -0.518 -3.785 1 97.19 30 LEU B C 1
ATOM 1284 O O . LEU B 1 30 ? -1.855 0.53 -3.146 1 97.19 30 LEU B O 1
ATOM 1288 N N . LEU B 1 31 ? -1.432 -0.687 -4.957 1 97.44 31 LEU B N 1
ATOM 1289 C CA . LEU B 1 31 ? -0.58 0.333 -5.559 1 97.44 31 LEU B CA 1
ATOM 1290 C C . LEU B 1 31 ? -1.392 1.567 -5.934 1 97.44 31 LEU B C 1
ATOM 1292 O O . LEU B 1 31 ? -0.902 2.693 -5.828 1 97.44 31 LEU B O 1
ATOM 1296 N N . ARG B 1 32 ? -2.619 1.315 -6.348 1 96.19 32 ARG B N 1
ATOM 1297 C CA . ARG B 1 32 ? -3.51 2.439 -6.621 1 96.19 32 ARG B CA 1
ATOM 1298 C C . ARG B 1 32 ? -3.725 3.283 -5.371 1 96.19 32 ARG B C 1
ATOM 1300 O O . ARG B 1 32 ? -3.809 4.512 -5.449 1 96.19 32 ARG B O 1
ATOM 1307 N N . ARG B 1 33 ? -3.807 2.652 -4.254 1 96.38 33 ARG B N 1
ATOM 1308 C CA . ARG B 1 33 ? -3.996 3.383 -3.006 1 96.38 33 ARG B CA 1
ATOM 1309 C C . ARG B 1 33 ? -2.795 4.273 -2.705 1 96.38 33 ARG B C 1
ATOM 1311 O O . ARG B 1 33 ? -2.951 5.391 -2.211 1 96.38 33 ARG B O 1
ATOM 1318 N N . HIS B 1 34 ? -1.667 3.785 -2.988 1 97.75 34 HIS B N 1
ATOM 1319 C CA . HIS B 1 34 ? -0.497 4.648 -2.873 1 97.75 34 HIS B CA 1
ATOM 1320 C C . HIS B 1 34 ? -0.619 5.867 -3.783 1 97.75 34 HIS B C 1
ATOM 1322 O O . HIS B 1 34 ? -0.26 6.98 -3.391 1 97.75 34 HIS B O 1
ATOM 1328 N N . ASN B 1 35 ? -1.099 5.598 -4.977 1 96.25 35 ASN B N 1
ATOM 1329 C CA . ASN B 1 35 ? -1.289 6.711 -5.902 1 96.25 35 ASN B CA 1
ATOM 1330 C C . ASN B 1 35 ? -2.312 7.711 -5.371 1 96.25 35 ASN B C 1
ATOM 1332 O O . ASN B 1 35 ? -2.16 8.922 -5.559 1 96.25 35 ASN B O 1
ATOM 1336 N N . ASP B 1 36 ? -3.334 7.234 -4.73 1 94.25 36 ASP B N 1
ATOM 1337 C CA . ASP B 1 36 ? -4.332 8.102 -4.113 1 94.25 36 ASP B CA 1
ATOM 1338 C C . ASP B 1 36 ? -3.703 8.977 -3.027 1 94.25 36 ASP B C 1
ATOM 1340 O O . ASP B 1 36 ? -4.023 10.156 -2.91 1 94.25 36 ASP B O 1
ATOM 1344 N N . PHE B 1 37 ? -2.885 8.398 -2.254 1 96.06 37 PHE B N 1
ATOM 1345 C CA . PHE B 1 37 ? -2.188 9.156 -1.224 1 96.06 37 PHE B CA 1
ATOM 1346 C C . PHE B 1 37 ? -1.367 10.281 -1.843 1 96.06 37 PHE B C 1
ATOM 1348 O O . PHE B 1 37 ? -1.312 11.383 -1.3 1 96.06 37 PHE B O 1
ATOM 1355 N N . TRP B 1 38 ? -0.739 9.977 -2.896 1 95 38 TRP B N 1
ATOM 1356 C CA . TRP B 1 38 ? 0.026 10.992 -3.611 1 95 38 TRP B CA 1
ATOM 1357 C C . TRP B 1 38 ? -0.891 12.086 -4.148 1 95 38 TRP B C 1
ATOM 1359 O O . TRP B 1 38 ? -0.691 13.266 -3.861 1 95 38 TRP B O 1
ATOM 1369 N N . ARG B 1 39 ? -1.892 11.734 -4.812 1 92.25 39 ARG B N 1
ATOM 1370 C CA . ARG B 1 39 ? -2.762 12.664 -5.523 1 92.25 39 ARG B CA 1
ATOM 1371 C C . ARG B 1 39 ? -3.561 13.523 -4.547 1 92.25 39 ARG B C 1
ATOM 1373 O O . ARG B 1 39 ? -3.736 14.719 -4.766 1 92.25 39 ARG B O 1
ATOM 1380 N N . LEU B 1 40 ? -3.996 12.875 -3.514 1 90.88 40 LEU B N 1
ATOM 1381 C CA . LEU B 1 40 ? -4.945 13.539 -2.631 1 90.88 40 LEU B CA 1
ATOM 1382 C C . LEU B 1 40 ? -4.223 14.258 -1.494 1 90.88 40 LEU B C 1
ATOM 1384 O O . LEU B 1 40 ? -4.699 15.273 -0.993 1 90.88 40 LEU B O 1
ATOM 1388 N N . TYR B 1 41 ? -3.045 13.766 -1.105 1 93.31 41 TYR B N 1
ATOM 1389 C CA . TYR B 1 41 ? -2.445 14.266 0.124 1 93.31 41 TYR B CA 1
ATOM 1390 C C . TYR B 1 41 ? -0.986 14.648 -0.097 1 93.31 41 TYR B C 1
ATOM 1392 O O . TYR B 1 41 ? -0.289 15.031 0.845 1 93.31 41 TYR B O 1
ATOM 1400 N N . SER B 1 42 ? -0.541 14.5 -1.267 1 94.19 42 SER B N 1
ATOM 1401 C CA . SER B 1 42 ? 0.843 14.82 -1.598 1 94.19 42 SER B CA 1
ATOM 1402 C C . SER B 1 42 ? 1.818 13.992 -0.77 1 94.19 42 SER B C 1
ATOM 1404 O O . SER B 1 42 ? 2.867 14.492 -0.354 1 94.19 42 SER B O 1
ATOM 1406 N N . ILE B 1 43 ? 1.422 12.852 -0.468 1 95.88 43 ILE B N 1
ATOM 1407 C CA . ILE B 1 43 ? 2.297 11.906 0.218 1 95.88 43 ILE B CA 1
ATOM 1408 C C . ILE B 1 43 ? 3.086 11.094 -0.807 1 95.88 43 ILE B C 1
ATOM 1410 O O . ILE B 1 43 ? 2.504 10.359 -1.609 1 95.88 43 ILE B O 1
ATOM 1414 N N . LYS B 1 44 ? 4.387 11.242 -0.792 1 96.06 44 LYS B N 1
ATOM 1415 C CA . LYS B 1 44 ? 5.234 10.469 -1.697 1 96.06 44 LYS B CA 1
ATOM 1416 C C . LYS B 1 44 ? 5.375 9.031 -1.22 1 96.06 44 LYS B C 1
ATOM 1418 O O . LYS B 1 44 ? 5.457 8.773 -0.017 1 96.06 44 LYS B O 1
ATOM 1423 N N . SER B 1 45 ? 5.383 8.18 -2.158 1 97.25 45 SER B N 1
ATOM 1424 C CA . SER B 1 45 ? 5.547 6.77 -1.811 1 97.25 45 SER B CA 1
ATOM 1425 C C . SER B 1 45 ? 6.543 6.086 -2.742 1 97.25 45 SER B C 1
ATOM 1427 O O . SER B 1 45 ? 6.559 6.352 -3.945 1 97.25 45 SER B O 1
ATOM 1429 N N . TRP B 1 46 ? 7.402 5.309 -2.199 1 96.69 46 TRP B N 1
ATOM 1430 C CA . TRP B 1 46 ? 8.258 4.34 -2.881 1 96.69 46 TRP B CA 1
ATOM 1431 C C . TRP B 1 46 ? 7.934 2.92 -2.426 1 96.69 46 TRP B C 1
ATOM 1433 O O . TRP B 1 46 ? 8.07 2.596 -1.243 1 96.69 46 TRP B O 1
ATOM 1443 N N . VAL B 1 47 ? 7.496 2.104 -3.369 1 97.69 47 VAL B N 1
ATOM 1444 C CA . VAL B 1 47 ? 7.074 0.749 -3.031 1 97.69 47 VAL B CA 1
ATOM 1445 C C . VAL B 1 47 ? 7.816 -0.257 -3.908 1 97.69 47 VAL B C 1
ATOM 1447 O O . VAL B 1 47 ? 7.914 -0.077 -5.125 1 97.69 47 VAL B O 1
ATOM 1450 N N . VAL B 1 48 ? 8.414 -1.218 -3.314 1 96.62 48 VAL B N 1
ATOM 1451 C CA . VAL B 1 48 ? 8.938 -2.393 -4.004 1 96.62 48 VAL B CA 1
ATOM 1452 C C . VAL B 1 48 ? 8.297 -3.656 -3.43 1 96.62 48 VAL B C 1
ATOM 1454 O O . VAL B 1 48 ? 8.289 -3.855 -2.213 1 96.62 48 VAL B O 1
ATOM 1457 N N . MET B 1 49 ? 7.684 -4.402 -4.246 1 97.25 49 MET B N 1
ATOM 1458 C CA . MET B 1 49 ? 7.102 -5.688 -3.869 1 97.25 49 MET B CA 1
ATOM 1459 C C . MET B 1 49 ? 7.766 -6.832 -4.629 1 97.25 49 MET B C 1
ATOM 1461 O O . MET B 1 49 ? 7.977 -6.738 -5.84 1 97.25 49 MET B O 1
ATOM 1465 N N . GLU B 1 50 ? 8.109 -7.848 -3.943 1 95.94 50 GLU B N 1
ATOM 1466 C CA . GLU B 1 50 ? 8.703 -9.031 -4.555 1 95.94 50 GLU B CA 1
ATOM 1467 C C . GLU B 1 50 ? 7.789 -10.25 -4.402 1 95.94 50 GLU B C 1
ATOM 1469 O O . GLU B 1 50 ? 7.52 -10.695 -3.283 1 95.94 50 GLU B O 1
ATOM 1474 N N . MET B 1 51 ? 7.328 -10.688 -5.551 1 95 51 MET B N 1
ATOM 1475 C CA . MET B 1 51 ? 6.484 -11.883 -5.57 1 95 51 MET B CA 1
ATOM 1476 C C . MET B 1 51 ? 7.293 -13.125 -5.215 1 95 51 MET B C 1
ATOM 1478 O O . MET B 1 51 ? 8.523 -13.117 -5.309 1 95 51 MET B O 1
ATOM 1482 N N . PRO B 1 52 ? 6.578 -14.203 -4.852 1 91.62 52 PRO B N 1
ATOM 1483 C CA . PRO B 1 52 ? 7.293 -15.438 -4.52 1 91.62 52 PRO B CA 1
ATOM 1484 C C . PRO B 1 52 ? 8.125 -15.969 -5.684 1 91.62 52 PRO B C 1
ATOM 1486 O O . PRO B 1 52 ? 9.156 -16.625 -5.465 1 91.62 52 PRO B O 1
ATOM 1489 N N . ASN B 1 53 ? 7.695 -15.688 -6.867 1 89.12 53 ASN B N 1
ATOM 1490 C CA . ASN B 1 53 ? 8.438 -16.172 -8.031 1 89.12 53 ASN B CA 1
ATOM 1491 C C . ASN B 1 53 ? 9.609 -15.25 -8.367 1 89.12 53 ASN B C 1
ATOM 1493 O O . ASN B 1 53 ? 10.273 -15.438 -9.383 1 89.12 53 ASN B O 1
ATOM 1497 N N . GLY B 1 54 ? 9.773 -14.211 -7.586 1 90.94 54 GLY B N 1
ATOM 1498 C CA . GLY B 1 54 ? 10.938 -13.359 -7.762 1 90.94 54 GLY B CA 1
ATOM 1499 C C . GLY B 1 54 ? 10.641 -12.109 -8.562 1 90.94 54 GLY B C 1
ATOM 1500 O O . GLY B 1 54 ? 11.461 -11.188 -8.609 1 90.94 54 GLY B O 1
ATOM 1501 N N . ARG B 1 55 ? 9.523 -12.055 -9.203 1 93.38 55 ARG B N 1
ATOM 1502 C CA . ARG B 1 55 ? 9.188 -10.867 -9.984 1 93.38 55 ARG B CA 1
ATOM 1503 C C . ARG B 1 55 ? 8.977 -9.656 -9.078 1 93.38 55 ARG B C 1
ATOM 1505 O O . ARG B 1 55 ? 8.352 -9.766 -8.023 1 93.38 55 ARG B O 1
ATOM 1512 N N . LEU B 1 56 ? 9.484 -8.547 -9.602 1 96.19 56 LEU B N 1
ATOM 1513 C CA . LEU B 1 56 ? 9.383 -7.328 -8.812 1 96.19 56 LEU B CA 1
ATOM 1514 C C . LEU B 1 56 ? 8.328 -6.391 -9.391 1 96.19 56 LEU B C 1
ATOM 1516 O O . LEU B 1 56 ? 8.203 -6.262 -10.609 1 96.19 56 LEU B O 1
ATOM 1520 N N . TYR B 1 57 ? 7.543 -5.797 -8.531 1 96.94 57 TYR B N 1
ATOM 1521 C CA . TYR B 1 57 ? 6.66 -4.676 -8.844 1 96.94 57 TYR B CA 1
ATOM 1522 C C . TYR B 1 57 ? 7.07 -3.432 -8.062 1 96.94 57 TYR B C 1
ATOM 1524 O O . TYR B 1 57 ? 7.359 -3.506 -6.867 1 96.94 57 TYR B O 1
ATOM 1532 N N . THR B 1 58 ? 7.133 -2.309 -8.75 1 96.5 58 THR B N 1
ATOM 1533 C CA . THR B 1 58 ? 7.473 -1.07 -8.062 1 96.5 58 THR B CA 1
ATOM 1534 C C . THR B 1 58 ? 6.426 0.005 -8.328 1 96.5 58 THR B C 1
ATOM 1536 O O . THR B 1 58 ? 5.75 -0.02 -9.367 1 96.5 58 THR B O 1
ATOM 1539 N N . TYR B 1 59 ? 6.215 0.802 -7.375 1 97.19 59 TYR B N 1
ATOM 1540 C CA . TYR B 1 59 ? 5.488 2.055 -7.539 1 97.19 59 TYR B CA 1
ATOM 1541 C C . TYR B 1 59 ? 6.27 3.221 -6.949 1 97.19 59 TYR B C 1
ATOM 1543 O O . TYR B 1 59 ? 6.68 3.178 -5.785 1 97.19 59 TYR B O 1
ATOM 1551 N N . TYR B 1 60 ? 6.465 4.25 -7.789 1 95.94 60 TYR B N 1
ATOM 1552 C CA . TYR B 1 60 ? 7.09 5.496 -7.352 1 95.94 60 TYR B CA 1
ATOM 1553 C C . TYR B 1 60 ? 6.223 6.695 -7.699 1 95.94 60 TYR B C 1
ATOM 1555 O O . TYR B 1 60 ? 5.945 6.953 -8.875 1 95.94 60 TYR B O 1
ATOM 1563 N N . SER B 1 61 ? 5.805 7.379 -6.68 1 94.81 61 SER B N 1
ATOM 1564 C CA . SER B 1 61 ? 5.008 8.578 -6.93 1 94.81 61 SER B CA 1
ATOM 1565 C C . SER B 1 61 ? 5.805 9.617 -7.715 1 94.81 61 SER B C 1
ATOM 1567 O O . SER B 1 61 ? 5.223 10.43 -8.43 1 94.81 61 SER B O 1
ATOM 1569 N N . HIS B 1 62 ? 7.125 9.602 -7.539 1 90.38 62 HIS B N 1
ATOM 1570 C CA . HIS B 1 62 ? 8.078 10.43 -8.281 1 90.38 62 HIS B CA 1
ATOM 1571 C C . HIS B 1 62 ? 9.211 9.586 -8.852 1 90.38 62 HIS B C 1
ATOM 1573 O O . HIS B 1 62 ? 10.25 9.422 -8.203 1 90.38 62 HIS B O 1
ATOM 1579 N N . PRO B 1 63 ? 9.016 9.141 -10.039 1 85.75 63 PRO B N 1
ATOM 1580 C CA . PRO B 1 63 ? 9.945 8.156 -10.594 1 85.75 63 PRO B CA 1
ATOM 1581 C C . PRO B 1 63 ? 11.367 8.688 -10.711 1 85.75 63 PRO B C 1
ATOM 1583 O O . PRO B 1 63 ? 12.32 7.91 -10.781 1 85.75 63 PRO B O 1
ATOM 1586 N N . ASP B 1 64 ? 11.555 9.945 -10.727 1 85.56 64 ASP B N 1
ATOM 1587 C CA . ASP B 1 64 ? 12.883 10.516 -10.922 1 85.56 64 ASP B CA 1
ATOM 1588 C C . ASP B 1 64 ? 13.578 10.758 -9.586 1 85.56 64 ASP B C 1
ATOM 1590 O O . ASP B 1 64 ? 14.734 11.188 -9.547 1 85.56 64 ASP B O 1
ATOM 1594 N N . VAL B 1 65 ? 12.875 10.562 -8.547 1 86.25 65 VAL B N 1
ATOM 1595 C CA . VAL B 1 65 ? 13.445 10.742 -7.219 1 86.25 65 VAL B CA 1
ATOM 1596 C C . VAL B 1 65 ? 13.797 9.383 -6.625 1 86.25 65 VAL B C 1
ATOM 1598 O O . VAL B 1 65 ? 12.953 8.484 -6.57 1 86.25 65 VAL B O 1
ATOM 1601 N N . ALA B 1 66 ? 15.008 9.234 -6.238 1 85 66 ALA B N 1
ATOM 1602 C CA . ALA B 1 66 ? 15.484 7.965 -5.695 1 85 66 ALA B CA 1
ATOM 1603 C C . ALA B 1 66 ? 14.844 7.668 -4.344 1 85 66 ALA B C 1
ATOM 1605 O O . ALA B 1 66 ? 14.5 8.586 -3.598 1 85 66 ALA B O 1
ATOM 1606 N N . VAL B 1 67 ? 14.648 6.379 -4.059 1 87.56 67 VAL B N 1
ATOM 1607 C CA . VAL B 1 67 ? 14.211 5.957 -2.732 1 87.56 67 VAL B CA 1
ATOM 1608 C C . VAL B 1 67 ? 15.227 6.402 -1.686 1 87.56 67 VAL B C 1
ATOM 1610 O O . VAL B 1 67 ? 16.438 6.242 -1.879 1 87.56 67 VAL B O 1
ATOM 1613 N N . PRO B 1 68 ? 14.75 6.992 -0.674 1 88.19 68 PRO B N 1
ATOM 1614 C CA . PRO B 1 68 ? 15.711 7.328 0.379 1 88.19 68 PRO B CA 1
ATOM 1615 C C . PRO B 1 68 ? 16.406 6.102 0.949 1 88.19 68 PRO B C 1
ATOM 1617 O O . PRO B 1 68 ? 15.773 5.078 1.198 1 88.19 68 PRO B O 1
ATOM 1620 N N . THR B 1 69 ? 17.719 6.227 1.111 1 85.69 69 THR B N 1
ATOM 1621 C CA . THR B 1 69 ? 18.484 5.145 1.704 1 85.69 69 THR B CA 1
ATOM 1622 C C . THR B 1 69 ? 18.281 5.098 3.217 1 85.69 69 THR B C 1
ATOM 1624 O O . THR B 1 69 ? 17.75 6.039 3.805 1 85.69 69 THR B O 1
ATOM 1627 N N . LYS B 1 70 ? 18.703 3.939 3.785 1 86.5 70 LYS B N 1
ATOM 1628 C CA . LYS B 1 70 ? 18.609 3.816 5.238 1 86.5 70 LYS B CA 1
ATOM 1629 C C . LYS B 1 70 ? 19.359 4.953 5.934 1 86.5 70 LYS B C 1
ATOM 1631 O O . LYS B 1 70 ? 18.891 5.488 6.938 1 86.5 70 LYS B O 1
ATOM 1636 N N . GLN B 1 71 ? 20.484 5.305 5.402 1 87.75 71 GLN B N 1
ATOM 1637 C CA . GLN B 1 71 ? 21.297 6.371 5.977 1 87.75 71 GLN B CA 1
ATOM 1638 C C . GLN B 1 71 ? 20.594 7.719 5.883 1 87.75 71 GLN B C 1
ATOM 1640 O O . GLN B 1 71 ? 20.578 8.492 6.844 1 87.75 71 GLN B O 1
ATOM 1645 N N . GLU B 1 72 ? 20.016 8.008 4.684 1 89.19 72 GLU B N 1
ATOM 1646 C CA . GLU B 1 72 ? 19.297 9.258 4.488 1 89.19 72 GLU B CA 1
ATOM 1647 C C . GLU B 1 72 ? 18.094 9.359 5.434 1 89.19 72 GLU B C 1
ATOM 1649 O O . GLU B 1 72 ? 17.812 10.438 5.969 1 89.19 72 GLU B O 1
ATOM 1654 N N . ILE B 1 73 ? 17.453 8.211 5.645 1 91.62 73 ILE B N 1
ATOM 1655 C CA . ILE B 1 73 ? 16.297 8.156 6.52 1 91.62 73 ILE B CA 1
ATOM 1656 C C . ILE B 1 73 ? 16.719 8.445 7.957 1 91.62 73 ILE B C 1
ATOM 1658 O O . ILE B 1 73 ? 16.062 9.211 8.664 1 91.62 73 ILE B O 1
ATOM 1662 N N . ALA B 1 74 ? 17.828 7.918 8.32 1 90.88 74 ALA B N 1
ATOM 1663 C CA . ALA B 1 74 ? 18.312 8.07 9.688 1 90.88 74 ALA B CA 1
ATOM 1664 C C . ALA B 1 74 ? 18.781 9.5 9.945 1 90.88 74 ALA B C 1
ATOM 1666 O O . ALA B 1 74 ? 18.797 9.953 11.094 1 90.88 74 ALA B O 1
ATOM 1667 N N . GLN B 1 75 ? 19.109 10.242 8.938 1 91.69 75 GLN B N 1
ATOM 1668 C CA . GLN B 1 75 ? 19.688 11.57 9.086 1 91.69 75 GLN B CA 1
ATOM 1669 C C . GLN B 1 75 ? 18.609 12.648 9.039 1 91.69 75 GLN B C 1
ATOM 1671 O O . GLN B 1 75 ? 18.891 13.828 9.242 1 91.69 75 GLN B O 1
ATOM 1676 N N . ARG B 1 76 ? 17.422 12.211 8.805 1 90.94 76 ARG B N 1
ATOM 1677 C CA . ARG B 1 76 ? 16.344 13.188 8.75 1 90.94 76 ARG B CA 1
ATOM 1678 C C . ARG B 1 76 ? 16.125 13.844 10.102 1 90.94 76 ARG B C 1
ATOM 1680 O O . ARG B 1 76 ? 16.297 13.211 11.141 1 90.94 76 ARG B O 1
ATOM 1687 N N . PRO B 1 77 ? 15.781 15.141 10.086 1 90.25 77 PRO B N 1
ATOM 1688 C CA . PRO B 1 77 ? 15.531 15.836 11.344 1 90.25 77 PRO B CA 1
ATOM 1689 C C . PRO B 1 77 ? 14.43 15.18 12.172 1 90.25 77 PRO B C 1
ATOM 1691 O O . PRO B 1 77 ? 14.539 15.102 13.398 1 90.25 77 PRO B O 1
ATOM 1694 N N . GLN B 1 78 ? 13.352 14.742 11.477 1 92.31 78 GLN B N 1
ATOM 1695 C CA . GLN B 1 78 ? 12.281 14.023 12.148 1 92.31 78 GLN B CA 1
ATOM 1696 C C . GLN B 1 78 ? 12.477 12.516 12.023 1 92.31 78 GLN B C 1
ATOM 1698 O O . GLN B 1 78 ? 12.648 11.992 10.922 1 92.31 78 GLN B O 1
ATOM 1703 N N . PRO B 1 79 ? 12.516 11.891 13.203 1 93.44 79 PRO B N 1
ATOM 1704 C CA . PRO B 1 79 ? 12.703 10.438 13.148 1 93.44 79 PRO B CA 1
ATOM 1705 C C . PRO B 1 79 ? 11.617 9.734 12.336 1 93.44 79 PRO B C 1
ATOM 1707 O O . PRO B 1 79 ? 10.445 10.102 12.414 1 93.44 79 PRO B O 1
ATOM 1710 N N . ALA B 1 80 ? 12.062 8.859 11.594 1 95.06 80 ALA B N 1
ATOM 1711 C CA . ALA B 1 80 ? 11.125 8.062 10.797 1 95.06 80 ALA B CA 1
ATOM 1712 C C . ALA B 1 80 ? 10.367 7.07 11.672 1 95.06 80 ALA B C 1
ATOM 1714 O O . ALA B 1 80 ? 10.867 6.648 12.719 1 95.06 80 ALA B O 1
ATOM 1715 N N . VAL B 1 81 ? 9.141 6.797 11.344 1 95.81 81 VAL B N 1
ATOM 1716 C CA . VAL B 1 81 ? 8.375 5.715 11.961 1 95.81 81 VAL B CA 1
ATOM 1717 C C . VAL B 1 81 ? 8.555 4.434 11.156 1 95.81 81 VAL B C 1
ATOM 1719 O O . VAL B 1 81 ? 8.227 4.387 9.969 1 95.81 81 VAL B O 1
ATOM 1722 N N . HIS B 1 82 ? 9.117 3.395 11.812 1 94.94 82 HIS B N 1
ATOM 1723 C CA . HIS B 1 82 ? 9.398 2.131 11.141 1 94.94 82 HIS B CA 1
ATOM 1724 C C . HIS B 1 82 ? 8.43 1.044 11.578 1 94.94 82 HIS B C 1
ATOM 1726 O O . HIS B 1 82 ? 8.289 0.771 12.773 1 94.94 82 HIS B O 1
ATOM 1732 N N . LYS B 1 83 ? 7.805 0.462 10.602 1 95.69 83 LYS B N 1
ATOM 1733 C CA . LYS B 1 83 ? 6.887 -0.641 10.883 1 95.69 83 LYS B CA 1
ATOM 1734 C C . LYS B 1 83 ? 7.402 -1.947 10.289 1 95.69 83 LYS B C 1
ATOM 1736 O O . LYS B 1 83 ? 8.164 -1.937 9.312 1 95.69 83 LYS B O 1
ATOM 1741 N N . SER B 1 84 ? 7.051 -3.016 10.938 1 94.12 84 SER B N 1
ATOM 1742 C CA . SER B 1 84 ? 7.398 -4.375 10.539 1 94.12 84 SER B CA 1
ATOM 1743 C C . SER B 1 84 ? 6.301 -5.363 10.93 1 94.12 84 SER B C 1
ATOM 1745 O O . SER B 1 84 ? 5.336 -4.992 11.602 1 94.12 84 SER B O 1
ATOM 1747 N N . PRO B 1 85 ? 6.348 -6.617 10.531 1 93 85 PRO B N 1
ATOM 1748 C CA . PRO B 1 85 ? 5.266 -7.578 10.766 1 93 85 PRO B CA 1
ATOM 1749 C C . PRO B 1 85 ? 4.883 -7.684 12.242 1 93 85 PRO B C 1
ATOM 1751 O O . PRO B 1 85 ? 3.693 -7.738 12.57 1 93 85 PRO B O 1
ATOM 1754 N N . PRO B 1 86 ? 5.758 -7.625 13.203 1 91.69 86 PRO B N 1
ATOM 1755 C CA . PRO B 1 86 ? 5.367 -7.727 14.617 1 91.69 86 PRO B CA 1
ATOM 1756 C C . PRO B 1 86 ? 4.453 -6.59 15.055 1 91.69 86 PRO B C 1
ATOM 1758 O O . PRO B 1 86 ? 3.742 -6.719 16.062 1 91.69 86 PRO B O 1
ATOM 1761 N N . ASP B 1 87 ? 4.496 -5.484 14.344 1 92.5 87 ASP B N 1
ATOM 1762 C CA . ASP B 1 87 ? 3.668 -4.336 14.703 1 92.5 87 ASP B CA 1
ATOM 1763 C C . ASP B 1 87 ? 2.199 -4.598 14.375 1 92.5 87 ASP B C 1
ATOM 1765 O O . ASP B 1 87 ? 1.316 -3.863 14.828 1 92.5 87 ASP B O 1
ATOM 1769 N N . TYR B 1 88 ? 1.941 -5.551 13.516 1 88.94 88 TYR B N 1
ATOM 1770 C CA . TYR B 1 88 ? 0.58 -5.828 13.07 1 88.94 88 TYR B CA 1
ATOM 1771 C C . TYR B 1 88 ? 0.112 -7.191 13.555 1 88.94 88 TYR B C 1
ATOM 1773 O O . TYR B 1 88 ? -0.963 -7.66 13.172 1 88.94 88 TYR B O 1
ATOM 1781 N N . GLY B 1 89 ? 0.284 -7.535 14.93 1 67.62 89 GLY B N 1
ATOM 1782 C CA . GLY B 1 89 ? -0.089 -8.789 15.57 1 67.62 89 GLY B CA 1
ATOM 1783 C C . GLY B 1 89 ? -1.186 -9.531 14.836 1 67.62 89 GLY B C 1
ATOM 1784 O O . GLY B 1 89 ? -1.738 -9.023 13.859 1 67.62 89 GLY B O 1
ATOM 1785 N N . PRO B 1 90 ? -1.322 -10.867 15.086 1 61.12 90 PRO B N 1
ATOM 1786 C CA . PRO B 1 90 ? -2.4 -11.672 14.5 1 61.12 90 PRO B CA 1
ATOM 1787 C C . PRO B 1 90 ? -3.773 -11.023 14.672 1 61.12 90 PRO B C 1
ATOM 1789 O O . PRO B 1 90 ? -4.711 -11.352 13.938 1 61.12 90 PRO B O 1
ATOM 1792 N N . HIS B 1 91 ? -3.979 -10.328 15.641 1 52.75 91 HIS B N 1
ATOM 1793 C CA . HIS B 1 91 ? -5.309 -9.914 16.062 1 52.75 91 HIS B CA 1
ATOM 1794 C C . HIS B 1 91 ? -5.914 -8.914 15.094 1 52.75 91 HIS B C 1
ATOM 1796 O O . HIS B 1 91 ? -7.137 -8.859 14.93 1 52.75 91 HIS B O 1
ATOM 1802 N N . GLU B 1 92 ? -5.273 -7.859 14.844 1 49.16 92 GLU B N 1
ATOM 1803 C CA . GLU B 1 92 ? -5.938 -6.703 14.25 1 49.16 92 GLU B CA 1
ATOM 1804 C C . GLU B 1 92 ? -6.414 -7.012 12.828 1 49.16 92 GLU B C 1
ATOM 1806 O O . GLU B 1 92 ? -6.996 -6.152 12.164 1 49.16 92 GLU B O 1
ATOM 1811 N N . SER B 1 93 ? -5.859 -7.887 12.234 1 44.25 93 SER B N 1
ATOM 1812 C CA . SER B 1 93 ? -6.336 -8.211 10.891 1 44.25 93 SER B CA 1
ATOM 1813 C C . SER B 1 93 ? -7.848 -8.383 10.867 1 44.25 93 SER B C 1
ATOM 1815 O O . SER B 1 93 ? -8.406 -8.875 9.891 1 44.25 93 SER B O 1
ATOM 1817 N N . ALA B 1 94 ? -8.438 -8.5 12.055 1 39.53 94 ALA B N 1
ATOM 1818 C CA . ALA B 1 94 ? -9.797 -9.016 12.109 1 39.53 94 ALA B CA 1
ATOM 1819 C C . ALA B 1 94 ? -10.703 -8.273 11.133 1 39.53 94 ALA B C 1
ATOM 1821 O O . ALA B 1 94 ? -11.555 -8.883 10.477 1 39.53 94 ALA B O 1
ATOM 1822 N N . ASN B 1 95 ? -11.031 -7.02 11.508 1 37.62 95 ASN B N 1
ATOM 1823 C CA . ASN B 1 95 ? -12.297 -6.496 11.016 1 37.62 95 ASN B CA 1
ATOM 1824 C C . ASN B 1 95 ? -12.25 -6.219 9.516 1 37.62 95 ASN B C 1
ATOM 1826 O O . ASN B 1 95 ? -13.273 -5.914 8.898 1 37.62 95 ASN B O 1
ATOM 1830 N N . GLU B 1 96 ? -11.117 -5.645 8.984 1 42.28 96 GLU B N 1
ATOM 1831 C CA . GLU B 1 96 ? -11.289 -5.371 7.562 1 42.28 96 GLU B CA 1
ATOM 1832 C C . GLU B 1 96 ? -11.047 -6.625 6.723 1 42.28 96 GLU B C 1
ATOM 1834 O O . GLU B 1 96 ? -9.914 -7.098 6.621 1 42.28 96 GLU B O 1
ATOM 1839 N N . ALA B 1 97 ? -11.875 -7.531 6.789 1 37 97 ALA B N 1
ATOM 1840 C CA . ALA B 1 97 ? -12.008 -8.805 6.082 1 37 97 ALA B CA 1
ATOM 1841 C C . ALA B 1 97 ? -11.281 -8.758 4.738 1 37 97 ALA B C 1
ATOM 1843 O O . ALA B 1 97 ? -11.711 -8.07 3.814 1 37 97 ALA B O 1
ATOM 1844 N N . ILE B 1 98 ? -10 -8.68 4.727 1 40.16 98 ILE B N 1
ATOM 1845 C CA . ILE B 1 98 ? -9.562 -9.148 3.418 1 40.16 98 ILE B CA 1
ATOM 1846 C C . ILE B 1 98 ? -10.25 -10.477 3.086 1 40.16 98 ILE B C 1
ATOM 1848 O O . ILE B 1 98 ? -10.117 -11.453 3.82 1 40.16 98 ILE B O 1
ATOM 1852 N N . PRO B 1 99 ? -11.336 -10.422 2.414 1 36.72 99 PRO B N 1
ATOM 1853 C CA . PRO B 1 99 ? -11.914 -11.734 2.133 1 36.72 99 PRO B CA 1
ATOM 1854 C C . PRO B 1 99 ? -10.859 -12.797 1.839 1 36.72 99 PRO B C 1
ATOM 1856 O O . PRO B 1 99 ? -9.938 -12.555 1.05 1 36.72 99 PRO B O 1
ATOM 1859 N N . LYS B 1 100 ? -10.578 -13.492 2.84 1 41.94 100 LYS B N 1
ATOM 1860 C CA . LYS B 1 100 ? -9.805 -14.672 2.477 1 41.94 100 LYS B CA 1
ATOM 1861 C C . LYS B 1 100 ? -10.203 -15.195 1.1 1 41.94 100 LYS B C 1
ATOM 1863 O O . LYS B 1 100 ? -11.383 -15.164 0.737 1 41.94 100 LYS B O 1
ATOM 1868 N N . LEU B 1 101 ? -9.367 -15.172 0.179 1 37.59 101 LEU B N 1
ATOM 1869 C CA . LEU B 1 101 ? -9.789 -15.906 -1.007 1 37.59 101 LEU B CA 1
ATOM 1870 C C . LEU B 1 101 ? -10.445 -17.219 -0.621 1 37.59 101 LEU B C 1
ATOM 1872 O O . LEU B 1 101 ? -9.945 -17.938 0.249 1 37.59 101 LEU B O 1
ATOM 1876 N N . PRO B 1 102 ? -11.734 -17.281 -0.725 1 32.44 102 PRO B N 1
ATOM 1877 C CA . PRO B 1 102 ? -12.359 -18.562 -0.383 1 32.44 102 PRO B CA 1
ATOM 1878 C C . PRO B 1 102 ? -11.461 -19.75 -0.708 1 32.44 102 PRO B C 1
ATOM 1880 O O . PRO B 1 102 ? -10.789 -19.766 -1.74 1 32.44 102 PRO B O 1
ATOM 1883 N N . ALA B 1 103 ? -10.992 -20.328 0.23 1 34.25 103 ALA B N 1
ATOM 1884 C CA . ALA B 1 103 ? -10.492 -21.672 -0.061 1 34.25 103 ALA B CA 1
ATOM 1885 C C . ALA B 1 103 ? -11.461 -22.438 -0.962 1 34.25 103 ALA B C 1
ATOM 1887 O O . ALA B 1 103 ? -12.656 -22.547 -0.658 1 34.25 103 ALA B O 1
ATOM 1888 N N . ILE B 1 104 ? -11.344 -22.391 -2.174 1 33.62 104 ILE B N 1
ATOM 1889 C CA . ILE B 1 104 ? -12.141 -23.266 -3.029 1 33.62 104 ILE B CA 1
ATOM 1890 C C . ILE B 1 104 ? -12.125 -24.688 -2.471 1 33.62 104 ILE B C 1
ATOM 1892 O O . ILE B 1 104 ? -11.086 -25.344 -2.469 1 33.62 104 ILE B O 1
ATOM 1896 N N . THR B 1 105 ? -12.742 -24.859 -1.372 1 30.12 105 THR B N 1
ATOM 1897 C CA . THR B 1 105 ? -13.047 -26.266 -1.108 1 30.12 105 THR B CA 1
ATOM 1898 C C . THR B 1 105 ? -13.883 -26.844 -2.236 1 30.12 105 THR B C 1
ATOM 1900 O O . THR B 1 105 ? -15.023 -26.438 -2.457 1 30.12 105 THR B O 1
ATOM 1903 N N . VAL B 1 106 ? -13.289 -27.312 -3.275 1 30.55 106 VAL B N 1
ATOM 1904 C CA . VAL B 1 106 ? -13.953 -28.188 -4.234 1 30.55 106 VAL B CA 1
ATOM 1905 C C . VAL B 1 106 ? -14.672 -29.312 -3.492 1 30.55 106 VAL B C 1
ATOM 1907 O O . VAL B 1 106 ? -14.023 -30.219 -2.939 1 30.55 106 VAL B O 1
ATOM 1910 N N . LEU B 1 107 ? -15.625 -29.016 -2.73 1 29.98 107 LEU B N 1
ATOM 1911 C CA . LEU B 1 107 ? -16.5 -30.125 -2.352 1 29.98 107 LEU B CA 1
ATOM 1912 C C . LEU B 1 107 ? -16.938 -30.906 -3.58 1 29.98 107 LEU B C 1
ATOM 1914 O O . LEU B 1 107 ? -17.484 -30.344 -4.527 1 29.98 107 LEU B O 1
ATOM 1918 N N . GLY B 1 108 ? -16.344 -31.953 -3.967 1 29.73 108 GLY B N 1
ATOM 1919 C CA . GLY B 1 108 ? -16.672 -33 -4.922 1 29.73 108 GLY B CA 1
ATOM 1920 C C . GLY B 1 108 ? -18.125 -33.406 -4.883 1 29.73 108 GLY B C 1
ATOM 1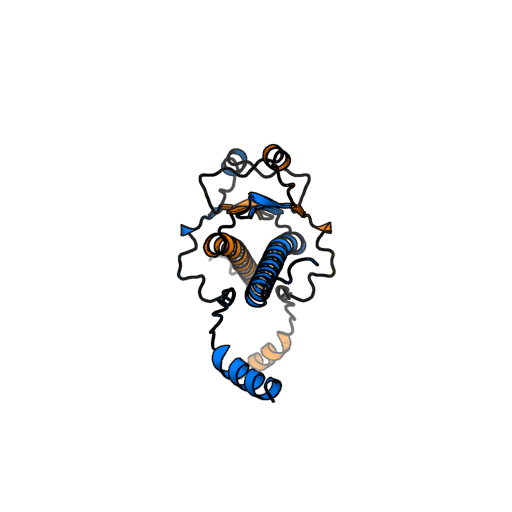921 O O . GLY B 1 108 ? -18.5 -34.438 -5.422 1 29.73 108 GLY B O 1
ATOM 1922 N N . ARG B 1 109 ? -19 -32.781 -4.172 1 32.03 109 ARG B N 1
ATOM 1923 C CA . ARG B 1 109 ? -20.25 -33.5 -4.34 1 32.03 109 ARG B CA 1
ATOM 1924 C C . ARG B 1 109 ? -20.719 -33.469 -5.789 1 32.03 109 ARG B C 1
ATOM 1926 O O . ARG B 1 109 ? -21.625 -32.688 -6.125 1 32.03 109 ARG B O 1
ATOM 1933 N N . CYS B 1 110 ? -19.891 -33.281 -6.793 1 31.94 110 CYS B N 1
ATOM 1934 C CA . CYS B 1 110 ? -20.406 -33.469 -8.148 1 31.94 110 CYS B CA 1
ATOM 1935 C C . CYS B 1 110 ? -21.219 -34.719 -8.273 1 31.94 110 CYS B C 1
ATOM 1937 O O . CYS B 1 110 ? -21.656 -35.094 -9.367 1 31.94 110 CYS B O 1
ATOM 1939 N N . ASN B 1 111 ? -21.25 -35.469 -7.207 1 29.67 111 ASN B N 1
ATOM 1940 C CA . ASN B 1 111 ? -21.797 -36.75 -7.535 1 29.67 111 ASN B CA 1
ATOM 1941 C C . ASN B 1 111 ? -23.281 -36.688 -7.922 1 29.67 111 ASN B C 1
ATOM 1943 O O . ASN B 1 111 ? -23.719 -37.344 -8.859 1 29.67 111 ASN B O 1
ATOM 1947 N N . GLU B 1 112 ? -24.031 -36 -7.023 1 32.84 112 GLU B N 1
ATOM 1948 C CA . GLU B 1 112 ? -25.438 -36.375 -7.145 1 32.84 112 GLU B CA 1
ATOM 1949 C C . GLU B 1 112 ? -26.078 -35.719 -8.367 1 32.84 112 GLU B C 1
ATOM 1951 O O . GLU B 1 112 ? -26.953 -36.312 -9.016 1 32.84 112 GLU B O 1
ATOM 1956 N N . LEU B 1 113 ? -25.688 -34.438 -8.664 1 30.47 113 LEU B N 1
ATOM 1957 C CA . LEU B 1 113 ? -26.391 -33.844 -9.781 1 30.47 113 LEU B CA 1
ATOM 1958 C C . LEU B 1 113 ? -26.016 -34.5 -11.102 1 30.47 113 LEU B C 1
ATOM 1960 O O . LEU B 1 113 ? -26.875 -34.688 -11.977 1 30.47 113 LEU B O 1
ATOM 1964 N N . TRP B 1 114 ? -24.75 -35 -11.148 1 32.78 114 TRP B N 1
ATOM 1965 C CA . TRP B 1 114 ? -24.391 -35.781 -12.32 1 32.78 114 TRP B CA 1
ATOM 1966 C C . TRP B 1 114 ? -25.266 -37.031 -12.43 1 32.78 114 TRP B C 1
ATOM 1968 O O . TRP B 1 114 ? -25.641 -37.438 -13.531 1 32.78 114 TRP B O 1
ATOM 1978 N N . SER B 1 115 ? -25.625 -37.469 -11.359 1 35.78 115 SER B N 1
ATOM 1979 C CA . SER B 1 115 ? -26.422 -38.688 -11.367 1 35.78 115 SER B CA 1
ATOM 1980 C C . SER B 1 115 ? -27.766 -38.469 -12.047 1 35.78 115 SER B C 1
ATOM 1982 O O . SER B 1 115 ? -28.234 -39.344 -12.805 1 35.78 115 SER B O 1
ATOM 1984 N N . THR B 1 116 ? -28.312 -37.344 -11.734 1 36.06 116 THR B N 1
ATOM 1985 C CA . THR B 1 116 ? -29.672 -37.156 -12.234 1 36.06 116 THR B CA 1
ATOM 1986 C C . THR B 1 116 ? -29.656 -36.906 -13.742 1 36.06 116 THR B C 1
ATOM 1988 O O . THR B 1 116 ? -30.5 -37.438 -14.469 1 36.06 116 THR B O 1
ATOM 1991 N N . LEU B 1 117 ? -28.672 -36.125 -14.156 1 34.62 117 LEU B N 1
ATOM 1992 C CA . LEU B 1 117 ? -28.656 -35.812 -15.578 1 34.62 117 LEU B CA 1
ATOM 1993 C C . LEU B 1 117 ? -28.359 -37.031 -16.422 1 34.62 117 LEU B C 1
ATOM 1995 O O . LEU B 1 117 ? -28.906 -37.219 -17.5 1 34.62 117 LEU B O 1
ATOM 1999 N N . SER B 1 118 ? -27.547 -37.875 -15.828 1 34.97 118 SER B N 1
ATOM 2000 C CA . SER B 1 118 ? -27.281 -39.125 -16.547 1 34.97 118 SER B CA 1
ATOM 2001 C C . SER B 1 118 ? -28.562 -39.906 -16.797 1 34.97 118 SER B C 1
ATOM 2003 O O . SER B 1 118 ? -28.672 -40.625 -17.812 1 34.97 118 SER B O 1
ATOM 2005 N N . HIS B 1 119 ? -29.469 -39.812 -15.867 1 42.72 119 HIS B N 1
ATOM 2006 C CA . HIS B 1 119 ? -30.672 -40.625 -16 1 42.72 119 HIS B CA 1
ATOM 2007 C C . HIS B 1 119 ? -31.516 -40.156 -17.188 1 42.72 119 HIS B C 1
ATOM 2009 O O . HIS B 1 119 ? -32.156 -40.969 -17.859 1 42.72 119 HIS B O 1
ATOM 2015 N N . TYR B 1 120 ? -31.5 -38.844 -17.406 1 38.59 120 TYR B N 1
ATOM 2016 C CA . TYR B 1 120 ? -32.375 -38.344 -18.453 1 38.59 120 TYR B CA 1
ATOM 2017 C C . TYR B 1 120 ? -31.844 -38.688 -19.844 1 38.59 120 TYR B C 1
ATOM 2019 O O . TYR B 1 120 ? -32.625 -38.969 -20.766 1 38.59 120 TYR B O 1
ATOM 2027 N N . ILE B 1 121 ? -30.5 -38.656 -19.953 1 35.53 121 ILE B N 1
ATOM 2028 C CA . ILE B 1 121 ? -29.969 -38.906 -21.297 1 35.53 121 ILE B CA 1
ATOM 2029 C C . ILE B 1 121 ? -30.062 -40.406 -21.625 1 35.53 121 ILE B C 1
ATOM 2031 O O . ILE B 1 121 ? -30.094 -40.781 -22.797 1 35.53 121 ILE B O 1
ATOM 2035 N N . THR B 1 122 ? -30.094 -41.219 -20.625 1 41.47 122 THR B N 1
ATOM 2036 C CA . THR B 1 122 ? -30.094 -42.656 -20.938 1 41.47 122 THR B CA 1
ATOM 2037 C C . THR B 1 122 ? -31.516 -43.125 -21.297 1 41.47 122 THR B C 1
ATOM 2039 O O . THR B 1 122 ? -31.734 -44.281 -21.562 1 41.47 122 THR B O 1
ATOM 2042 N N . ARG B 1 123 ? -32.531 -42.156 -21.297 1 34.81 123 ARG B N 1
ATOM 2043 C CA . ARG B 1 123 ? -33.781 -42.656 -21.844 1 34.81 123 ARG B CA 1
ATOM 2044 C C . ARG B 1 123 ? -33.875 -42.375 -23.344 1 34.81 123 ARG B C 1
ATOM 2046 O O . ARG B 1 123 ? -33.5 -41.281 -23.797 1 34.81 123 ARG B O 1
#

Organism: Penicillium rubens (strain ATCC 28089 / DSM 1075 / NRRL 1951 / Wisconsin 54-1255) (NCBI:txid500485)

InterPro domains:
  IPR036879 Transcription factor, MADS-box superfamily [SSF55455] (8-67)